Protein AF-K1UBH3-F1 (afdb_monomer_lite)

InterPro domains:
  IPR025988 YWFCY domain [PF14293] (20-164)

Structure (mmCIF, N/CA/C/O backbone):
data_AF-K1UBH3-F1
#
_entry.id   AF-K1UBH3-F1
#
loop_
_atom_site.group_PDB
_atom_site.id
_atom_site.type_symbol
_atom_site.label_atom_id
_atom_site.label_alt_id
_atom_site.label_comp_id
_atom_site.label_asym_id
_atom_site.label_entity_id
_atom_site.label_seq_id
_atom_site.pdbx_PDB_ins_code
_atom_site.Cartn_x
_atom_site.Cartn_y
_atom_site.Cartn_z
_atom_site.occupancy
_atom_site.B_iso_or_equiv
_atom_site.auth_seq_id
_atom_site.auth_comp_id
_atom_site.auth_asym_id
_atom_site.auth_atom_id
_atom_site.pdbx_PDB_model_num
ATOM 1 N N . MET A 1 1 ? -21.291 33.525 39.066 1.00 60.53 1 MET A N 1
ATOM 2 C CA . MET A 1 1 ? -21.068 33.838 37.632 1.00 60.53 1 MET A CA 1
ATOM 3 C C . MET A 1 1 ? -19.587 33.788 37.224 1.00 60.53 1 MET A C 1
ATOM 5 O O . MET A 1 1 ? -19.268 33.075 36.284 1.00 60.53 1 MET A O 1
ATOM 9 N N . ALA A 1 2 ? -18.660 34.432 37.952 1.00 65.12 2 ALA A N 1
ATOM 10 C CA . ALA A 1 2 ? -17.220 34.431 37.623 1.00 65.12 2 ALA A CA 1
ATOM 11 C C . ALA A 1 2 ? -16.523 33.048 37.678 1.00 65.12 2 ALA A C 1
ATOM 13 O O . ALA A 1 2 ? -15.636 32.776 36.874 1.00 65.12 2 ALA A O 1
ATOM 14 N N . SER A 1 3 ? -16.945 32.154 38.583 1.00 62.81 3 SER A N 1
ATOM 15 C CA . SER A 1 3 ? -16.387 30.791 38.679 1.00 62.81 3 SER A CA 1
ATOM 16 C C . SER A 1 3 ? -16.764 29.916 37.470 1.00 62.81 3 SER A C 1
ATOM 18 O O . SER A 1 3 ? -15.925 29.211 36.920 1.00 62.81 3 SER A O 1
ATOM 20 N N . PHE A 1 4 ? -17.995 30.053 36.966 1.00 65.50 4 PHE A N 1
ATOM 21 C CA . PHE A 1 4 ? -18.493 29.313 35.798 1.00 65.50 4 PHE A CA 1
ATOM 22 C C . PHE A 1 4 ? -17.789 29.734 34.496 1.00 65.50 4 PHE A C 1
ATOM 24 O O . PHE A 1 4 ? -17.441 28.899 33.668 1.00 65.50 4 PHE A O 1
ATOM 31 N N . LEU A 1 5 ? -17.495 31.031 34.351 1.00 66.25 5 LEU A N 1
ATOM 32 C CA . LEU A 1 5 ? -16.723 31.560 33.221 1.00 66.25 5 LEU A CA 1
ATOM 33 C C . LEU A 1 5 ? -15.255 31.107 33.244 1.00 66.25 5 LEU A C 1
ATOM 35 O O . LEU A 1 5 ? -14.693 30.856 32.182 1.00 66.25 5 LEU A O 1
ATOM 39 N N . ARG A 1 6 ? -14.642 30.940 34.426 1.00 62.84 6 ARG A N 1
ATOM 40 C CA . ARG A 1 6 ? -13.297 30.347 34.552 1.00 62.84 6 ARG A CA 1
ATOM 41 C C . ARG A 1 6 ? -13.283 28.865 34.181 1.00 62.84 6 ARG A C 1
ATOM 43 O O . ARG A 1 6 ? -12.382 28.446 33.466 1.00 62.84 6 ARG A O 1
ATOM 50 N N . TYR A 1 7 ? -14.292 28.099 34.596 1.00 61.53 7 TYR A N 1
ATOM 51 C CA . TYR A 1 7 ? -14.435 26.699 34.184 1.00 61.53 7 TYR A CA 1
ATOM 52 C C . TYR A 1 7 ? -14.625 26.564 32.669 1.00 61.53 7 TYR A C 1
ATOM 54 O O . TYR A 1 7 ? -13.914 25.788 32.039 1.00 61.53 7 TYR A O 1
ATOM 62 N N . LEU A 1 8 ? -15.497 27.372 32.057 1.00 60.00 8 LEU A N 1
ATOM 63 C CA . LEU A 1 8 ? -15.663 27.401 30.598 1.00 60.00 8 LEU A CA 1
ATOM 64 C C . LEU A 1 8 ? -14.380 27.822 29.866 1.00 60.00 8 LEU A C 1
ATOM 66 O O . LEU A 1 8 ? -14.060 27.255 28.825 1.00 60.00 8 LEU A O 1
ATOM 70 N N . ALA A 1 9 ? -13.617 28.771 30.414 1.00 61.62 9 ALA A N 1
ATOM 71 C CA . ALA A 1 9 ? -12.346 29.211 29.841 1.00 61.62 9 ALA A CA 1
ATOM 72 C C . ALA A 1 9 ? -11.211 28.178 29.965 1.00 61.62 9 ALA A C 1
ATOM 74 O O . ALA A 1 9 ? -10.242 28.293 29.228 1.00 61.62 9 ALA A O 1
ATOM 75 N N . VAL A 1 10 ? -11.324 27.178 30.850 1.00 61.97 10 VAL A N 1
ATOM 76 C CA . VAL A 1 10 ? -10.368 26.057 30.998 1.00 61.97 10 VAL A CA 1
ATOM 77 C C . VAL A 1 10 ? -10.836 24.796 30.248 1.00 61.97 10 VAL A C 1
ATOM 79 O O . VAL A 1 10 ? -10.023 24.070 29.676 1.00 61.97 10 VAL A O 1
ATOM 82 N N . LEU A 1 11 ? -12.149 24.562 30.157 1.00 59.38 11 LEU A N 1
ATOM 83 C CA . LEU A 1 11 ? -12.749 23.474 29.366 1.00 59.38 11 LEU A CA 1
ATOM 84 C C . LEU A 1 11 ? -12.663 23.715 27.849 1.00 59.38 11 LEU A C 1
ATOM 86 O O . LEU A 1 11 ? -12.493 22.783 27.063 1.00 59.38 11 LEU A O 1
ATOM 90 N N . LYS A 1 12 ? -12.753 24.975 27.415 1.00 56.97 12 LYS A N 1
ATOM 91 C CA . LYS A 1 12 ? -12.630 25.348 26.001 1.00 56.97 12 LYS A CA 1
ATOM 92 C C . LYS A 1 12 ? -11.233 25.087 25.400 1.00 56.97 12 LYS A C 1
ATOM 94 O O . LYS A 1 12 ? -11.184 24.529 24.311 1.00 56.97 12 LYS A O 1
ATOM 99 N N . PRO A 1 13 ? -10.102 25.427 26.048 1.00 62.12 13 PRO A N 1
ATOM 100 C CA . PRO A 1 13 ? -8.778 25.127 25.503 1.00 62.12 13 PRO A CA 1
ATOM 101 C C . PRO A 1 13 ? -8.446 23.632 25.535 1.00 62.12 13 PRO A C 1
ATOM 103 O O . PRO A 1 13 ? -7.802 23.152 24.614 1.00 62.12 13 PRO A O 1
ATOM 106 N N . THR A 1 14 ? -8.915 22.879 26.535 1.00 65.06 14 THR A N 1
ATOM 107 C CA . THR A 1 14 ? -8.656 21.428 26.630 1.00 65.06 14 THR A CA 1
ATOM 108 C C . THR A 1 14 ? -9.403 20.630 25.561 1.00 65.06 14 THR A C 1
ATOM 110 O O . THR A 1 14 ? -8.802 19.783 24.908 1.00 65.06 14 THR A O 1
ATOM 113 N N . SER A 1 15 ? -10.677 20.949 25.309 1.00 67.12 15 SER A N 1
ATOM 114 C CA . SER A 1 15 ? -11.437 20.349 24.200 1.00 67.12 15 SER A CA 1
ATOM 115 C C . SER A 1 15 ? -10.866 20.717 22.825 1.00 67.12 15 SER A C 1
ATOM 117 O O . SER A 1 15 ? -10.734 19.845 21.969 1.00 67.12 15 SER A O 1
ATOM 119 N N . MET A 1 16 ? -10.457 21.977 22.627 1.00 73.75 16 MET A N 1
ATOM 120 C CA . MET A 1 16 ? -9.860 22.431 21.366 1.00 73.75 16 MET A CA 1
ATOM 121 C C . MET A 1 16 ? -8.498 21.771 21.100 1.00 73.75 16 MET A C 1
ATOM 123 O O . MET A 1 16 ? -8.243 21.321 19.988 1.00 73.75 16 MET A O 1
ATOM 127 N N . GLN A 1 17 ? -7.658 21.625 22.129 1.00 78.38 17 GLN A N 1
ATOM 128 C CA . GLN A 1 17 ? -6.365 20.950 22.007 1.00 78.38 17 GLN A CA 1
ATOM 129 C C . GLN A 1 17 ? -6.523 19.462 21.675 1.00 78.38 17 GLN A C 1
ATOM 131 O O . GLN A 1 17 ? -5.812 18.936 20.826 1.00 78.38 17 GLN A O 1
ATOM 136 N N . GLN A 1 18 ? -7.519 18.799 22.264 1.00 79.50 18 GLN A N 1
ATOM 137 C CA . GLN A 1 18 ? -7.810 17.397 21.977 1.00 79.50 18 GLN A CA 1
ATOM 138 C C . GLN A 1 18 ? -8.334 17.188 20.543 1.00 79.50 18 GLN A C 1
ATOM 140 O O . GLN A 1 18 ? -7.995 16.193 19.902 1.00 79.50 18 GLN A O 1
ATOM 145 N N . GLU A 1 19 ? -9.130 18.119 20.008 1.00 83.88 19 GLU A N 1
ATOM 146 C CA . GLU A 1 19 ? -9.531 18.102 18.595 1.00 83.88 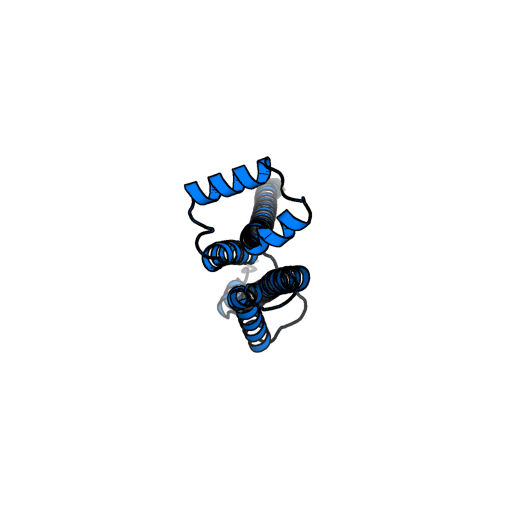19 GLU A CA 1
ATOM 147 C C . GLU A 1 19 ? -8.350 18.339 17.645 1.00 83.88 19 GLU A C 1
ATOM 149 O O . GLU A 1 19 ? -8.238 17.648 16.628 1.00 83.88 19 GLU A O 1
ATOM 154 N N . ASP A 1 20 ? -7.460 19.277 17.970 1.00 85.38 20 ASP A N 1
ATOM 155 C CA . ASP A 1 20 ? -6.272 19.568 17.165 1.00 85.38 20 ASP A CA 1
ATOM 156 C C . ASP A 1 20 ? -5.279 18.395 17.162 1.00 85.38 20 ASP A C 1
ATOM 158 O O . ASP A 1 20 ? -4.775 18.026 16.096 1.00 85.38 20 ASP A O 1
ATOM 162 N N . ASP A 1 21 ? -5.077 17.733 18.304 1.00 87.38 21 ASP A N 1
ATOM 163 C CA . ASP A 1 21 ? -4.253 16.524 18.417 1.00 87.38 21 ASP A CA 1
ATOM 164 C C . ASP A 1 21 ? -4.833 15.363 17.589 1.00 87.38 21 ASP A C 1
ATOM 166 O O . ASP A 1 21 ? -4.102 14.653 16.890 1.00 87.38 21 ASP A O 1
ATOM 170 N N . LEU A 1 22 ? -6.161 15.189 17.591 1.00 85.00 22 LEU A N 1
ATOM 171 C CA . LEU A 1 22 ? -6.837 14.193 16.751 1.00 85.00 22 LEU A CA 1
ATOM 172 C C . LEU A 1 22 ? -6.667 14.500 15.258 1.00 85.00 22 LEU A C 1
ATOM 174 O O . LEU A 1 22 ? -6.370 13.596 14.475 1.00 85.00 22 LEU A O 1
ATOM 178 N N . ARG A 1 23 ? -6.798 15.770 14.858 1.00 85.81 23 ARG A N 1
ATOM 179 C CA . ARG A 1 23 ? -6.563 16.205 13.471 1.00 85.81 23 ARG A CA 1
ATOM 180 C C . ARG A 1 23 ? -5.107 16.007 13.056 1.00 85.81 23 ARG A C 1
ATOM 182 O O . ARG A 1 23 ? -4.842 15.612 11.919 1.00 85.81 23 ARG A O 1
ATOM 189 N N . ALA A 1 24 ? -4.156 16.270 13.950 1.00 88.12 24 ALA A N 1
ATOM 190 C CA . ALA A 1 24 ? -2.741 16.008 13.713 1.00 88.12 24 ALA A CA 1
ATOM 191 C C . ALA A 1 24 ? -2.479 14.507 13.514 1.00 88.12 24 ALA A C 1
ATOM 193 O O . ALA A 1 24 ? -1.812 14.121 12.551 1.00 88.12 24 ALA A O 1
ATOM 194 N N . LEU A 1 25 ? -3.068 13.654 14.356 1.00 87.88 25 LEU A N 1
ATOM 195 C CA . LEU A 1 25 ? -2.960 12.204 14.222 1.00 87.88 25 LEU A CA 1
ATOM 196 C C . LEU A 1 25 ? -3.551 11.706 12.895 1.00 87.88 25 LEU A C 1
ATOM 198 O O . LEU A 1 25 ? -2.911 10.916 12.202 1.00 87.88 25 LEU A O 1
ATOM 202 N N . GLU A 1 26 ? -4.728 12.195 12.495 1.00 88.38 26 GLU A N 1
ATOM 203 C CA . GLU A 1 26 ? -5.351 11.841 11.211 1.00 88.38 26 GLU A CA 1
ATOM 204 C C . GLU A 1 26 ? -4.439 12.160 10.018 1.00 88.38 26 GLU A C 1
ATOM 206 O O . GLU A 1 26 ? -4.302 11.335 9.109 1.00 88.38 26 GLU A O 1
ATOM 211 N N . LYS A 1 27 ? -3.743 13.304 10.041 1.00 88.62 27 LYS A N 1
ATOM 212 C CA . LYS A 1 27 ? -2.764 13.669 9.003 1.00 88.62 27 LYS A CA 1
ATOM 213 C C . LYS A 1 27 ? -1.578 12.706 8.961 1.00 88.62 27 LYS A C 1
ATOM 215 O O . LYS A 1 27 ? -1.190 12.269 7.879 1.00 88.62 27 LYS A O 1
ATOM 220 N N . ILE A 1 28 ? -1.023 12.338 10.117 1.00 90.75 28 ILE A N 1
ATOM 221 C CA . ILE A 1 28 ? 0.103 11.389 10.207 1.00 90.75 28 ILE A CA 1
ATOM 222 C C . ILE A 1 28 ? -0.300 10.021 9.644 1.00 90.75 28 ILE A C 1
ATOM 224 O O . ILE A 1 28 ? 0.455 9.384 8.911 1.00 90.75 28 ILE A O 1
ATOM 228 N N . VAL A 1 29 ? -1.519 9.581 9.938 1.00 89.88 29 VAL A N 1
ATOM 229 C CA . VAL A 1 29 ? -2.069 8.303 9.474 1.00 89.88 29 VAL A CA 1
ATOM 230 C C . VAL A 1 29 ? -2.266 8.295 7.959 1.00 89.88 29 VAL A C 1
ATOM 232 O O . VAL A 1 29 ? -1.928 7.313 7.293 1.00 89.88 29 VAL A O 1
ATOM 235 N N . GLN A 1 30 ? -2.779 9.391 7.394 1.00 90.44 30 GLN A N 1
ATOM 236 C CA . GLN A 1 30 ? -2.884 9.563 5.943 1.00 90.44 30 GLN A CA 1
ATOM 237 C C . GLN A 1 30 ? -1.505 9.569 5.278 1.00 90.44 30 GLN A C 1
ATOM 239 O O . GLN A 1 30 ? -1.312 8.900 4.262 1.00 90.44 30 GLN A O 1
ATOM 244 N N . PHE A 1 31 ? -0.533 10.251 5.883 1.00 92.25 31 PHE A N 1
ATOM 245 C CA . PHE A 1 31 ? 0.844 10.267 5.405 1.00 92.25 31 PHE A CA 1
ATOM 246 C C . PHE A 1 31 ? 1.474 8.867 5.412 1.00 92.25 31 PHE A C 1
ATOM 248 O O . PHE A 1 31 ? 2.073 8.465 4.418 1.00 92.25 31 PHE A O 1
ATOM 255 N N . ALA A 1 32 ? 1.265 8.075 6.469 1.00 91.81 32 ALA A N 1
ATOM 256 C CA . ALA A 1 32 ? 1.734 6.690 6.524 1.00 91.81 32 ALA A CA 1
ATOM 257 C C . ALA A 1 32 ? 1.147 5.837 5.382 1.00 91.81 32 ALA A C 1
ATOM 259 O O . ALA A 1 32 ? 1.880 5.113 4.712 1.00 91.81 32 ALA A O 1
ATOM 260 N N . ARG A 1 33 ? -0.152 5.969 5.075 1.00 91.50 33 ARG A N 1
ATOM 261 C CA . ARG A 1 33 ? -0.768 5.267 3.928 1.00 91.50 33 ARG A CA 1
ATOM 262 C C . ARG A 1 33 ? -0.184 5.702 2.589 1.00 91.50 33 ARG A C 1
ATOM 264 O O . ARG A 1 33 ? 0.030 4.852 1.726 1.00 91.50 33 ARG A O 1
ATOM 271 N N . ALA A 1 34 ? 0.050 7.001 2.411 1.00 92.56 34 ALA A N 1
ATOM 272 C CA . ALA A 1 34 ? 0.677 7.531 1.205 1.00 92.56 34 ALA A CA 1
ATOM 273 C C . ALA A 1 34 ? 2.093 6.966 1.042 1.00 92.56 34 ALA A C 1
ATOM 275 O O . ALA A 1 34 ? 2.456 6.519 -0.042 1.00 92.56 34 ALA A O 1
ATOM 276 N N . LEU A 1 35 ? 2.850 6.885 2.136 1.00 92.12 35 LEU A N 1
ATOM 277 C CA . LEU A 1 35 ? 4.180 6.294 2.140 1.00 92.12 35 LEU A CA 1
ATOM 278 C C . LEU A 1 35 ? 4.143 4.805 1.761 1.00 92.12 35 LEU A C 1
ATOM 280 O O . LEU A 1 35 ? 4.955 4.363 0.952 1.00 92.12 35 LEU A O 1
ATOM 284 N N . GLY A 1 36 ? 3.150 4.047 2.239 1.00 91.69 36 GLY A N 1
ATOM 285 C CA . GLY A 1 36 ? 2.917 2.666 1.799 1.00 91.69 36 GLY A CA 1
ATOM 286 C C . GLY A 1 36 ? 2.697 2.538 0.283 1.00 91.69 36 GLY A C 1
ATOM 287 O O . GLY A 1 36 ? 3.299 1.674 -0.354 1.00 91.69 36 GLY A O 1
ATOM 288 N N . ILE A 1 37 ? 1.908 3.438 -0.316 1.00 91.44 37 ILE A N 1
ATOM 289 C CA . ILE A 1 37 ? 1.685 3.484 -1.775 1.00 91.44 37 ILE A CA 1
ATOM 290 C C . ILE A 1 37 ? 2.977 3.840 -2.520 1.00 91.44 37 ILE A C 1
ATOM 292 O O . ILE A 1 37 ? 3.265 3.246 -3.558 1.00 91.44 37 ILE A O 1
ATOM 296 N N . VAL A 1 38 ? 3.785 4.759 -1.982 1.00 90.75 38 VAL A N 1
ATOM 297 C CA . VAL A 1 38 ? 5.103 5.082 -2.548 1.00 90.75 38 VAL A CA 1
ATOM 298 C C . VAL A 1 38 ? 5.977 3.831 -2.589 1.00 90.75 38 VAL A C 1
ATOM 300 O O . VAL A 1 38 ? 6.511 3.522 -3.647 1.00 90.75 38 VAL A O 1
ATOM 303 N N . PHE A 1 39 ? 6.057 3.048 -1.508 1.00 89.75 39 PHE A N 1
ATOM 304 C CA . PHE A 1 39 ? 6.809 1.785 -1.513 1.00 89.75 39 PHE A CA 1
ATOM 305 C C . PHE A 1 39 ? 6.294 0.775 -2.551 1.00 89.75 39 PHE A C 1
ATOM 307 O O . PHE A 1 39 ? 7.108 0.092 -3.174 1.00 89.75 39 PHE A O 1
ATOM 314 N N . LEU A 1 40 ? 4.979 0.705 -2.797 1.00 90.69 40 LEU A N 1
ATOM 315 C CA . 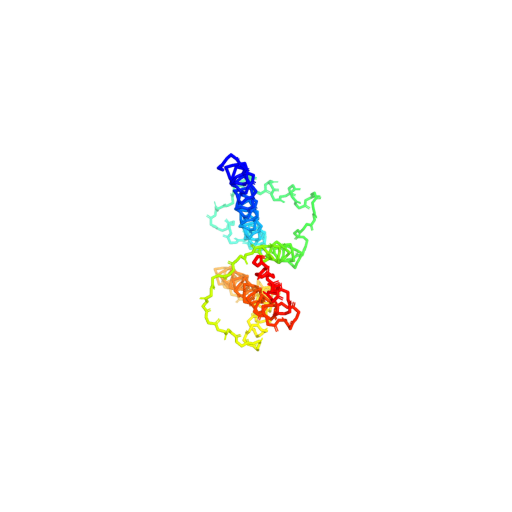LEU A 1 40 ? 4.420 -0.097 -3.896 1.00 90.69 40 LEU A CA 1
ATOM 316 C C . LEU A 1 40 ? 4.877 0.406 -5.270 1.00 90.69 40 LEU A C 1
ATOM 318 O O . LEU A 1 40 ? 5.224 -0.401 -6.133 1.00 90.69 40 LEU A O 1
ATOM 322 N N . GLY A 1 41 ? 4.888 1.724 -5.473 1.00 88.56 41 GLY A N 1
ATOM 323 C CA . GLY A 1 41 ? 5.382 2.351 -6.698 1.00 88.56 41 GLY A CA 1
ATOM 324 C C . GLY A 1 41 ? 6.867 2.078 -6.921 1.00 88.56 41 GLY A C 1
ATOM 325 O O . GLY A 1 41 ? 7.255 1.665 -8.010 1.00 88.56 41 GLY A O 1
ATOM 326 N N . LEU A 1 42 ? 7.683 2.211 -5.871 1.00 87.75 42 LEU A N 1
ATOM 327 C CA . LEU A 1 42 ? 9.112 1.894 -5.905 1.00 87.75 42 LEU A CA 1
ATOM 328 C C . LEU A 1 42 ? 9.345 0.415 -6.247 1.00 87.75 42 LEU A C 1
ATOM 330 O O . LEU A 1 42 ? 10.180 0.102 -7.093 1.00 87.75 42 LEU A O 1
ATOM 334 N N . ASN A 1 43 ? 8.585 -0.496 -5.630 1.00 89.94 43 ASN A N 1
ATOM 335 C CA . ASN A 1 43 ? 8.638 -1.922 -5.945 1.00 89.94 43 ASN A CA 1
ATOM 336 C C . ASN A 1 43 ? 8.243 -2.188 -7.411 1.00 89.94 43 ASN A C 1
ATOM 338 O O . ASN A 1 43 ? 8.947 -2.907 -8.115 1.00 89.94 43 ASN A O 1
ATOM 342 N N . SER A 1 44 ? 7.167 -1.566 -7.895 1.00 87.62 44 SER A N 1
ATOM 343 C CA . SER A 1 44 ? 6.702 -1.731 -9.278 1.00 87.62 44 SER A CA 1
ATOM 344 C C . SER A 1 44 ? 7.721 -1.205 -10.292 1.00 87.62 44 SER A C 1
ATOM 346 O O . SER A 1 44 ? 7.986 -1.876 -11.284 1.00 87.62 44 SER A O 1
ATOM 348 N N . TYR A 1 45 ? 8.330 -0.046 -10.022 1.00 86.31 45 TYR A N 1
ATOM 349 C CA . TYR A 1 45 ? 9.356 0.551 -10.878 1.00 86.31 45 TYR A CA 1
ATOM 350 C C . TYR A 1 45 ? 10.605 -0.326 -10.967 1.00 86.31 45 TYR A C 1
ATOM 352 O O . TYR A 1 45 ? 11.069 -0.634 -12.059 1.00 86.31 45 TYR A O 1
ATOM 360 N N . TRP A 1 46 ? 11.120 -0.776 -9.819 1.00 86.31 46 TRP A N 1
ATOM 361 C CA . TRP A 1 46 ? 12.347 -1.569 -9.771 1.00 86.31 46 TRP A CA 1
ATOM 362 C C . TRP A 1 46 ? 12.168 -2.964 -10.382 1.00 86.31 46 TRP A C 1
ATOM 364 O O . TRP A 1 46 ? 12.963 -3.389 -11.215 1.00 86.31 46 TRP A O 1
ATOM 374 N N . PHE A 1 47 ? 11.114 -3.693 -9.995 1.00 84.19 47 PHE A N 1
ATOM 375 C CA . PHE A 1 47 ? 10.926 -5.084 -10.426 1.00 84.19 47 PHE A CA 1
ATOM 376 C C . PHE A 1 47 ? 10.295 -5.234 -11.815 1.00 84.19 47 PHE A C 1
ATOM 378 O O . PHE A 1 47 ? 10.355 -6.332 -12.368 1.00 84.19 47 PHE A O 1
ATOM 385 N N . CYS A 1 48 ? 9.714 -4.168 -12.377 1.00 84.69 48 CYS A N 1
ATOM 386 C CA . CYS A 1 48 ? 9.207 -4.131 -13.753 1.00 84.69 48 CYS A CA 1
ATOM 387 C C . CYS A 1 48 ? 9.928 -3.081 -14.617 1.00 84.69 48 CYS A C 1
ATOM 389 O O . CYS A 1 48 ? 9.319 -2.507 -15.522 1.00 84.69 48 CYS A O 1
ATOM 391 N N . TYR A 1 49 ? 11.215 -2.835 -14.348 1.00 84.75 49 TYR A N 1
ATOM 392 C CA . TYR A 1 49 ? 12.016 -1.826 -15.049 1.00 84.75 49 TYR A CA 1
ATOM 393 C C . TYR A 1 49 ? 11.977 -1.982 -16.577 1.00 84.75 49 TYR A C 1
ATOM 395 O O . TYR A 1 49 ? 11.866 -0.987 -17.289 1.00 84.75 49 TYR A O 1
ATOM 403 N N . ASP A 1 50 ? 11.957 -3.221 -17.080 1.00 83.06 50 ASP A N 1
ATOM 404 C CA . ASP A 1 50 ? 11.895 -3.526 -18.516 1.00 83.06 50 ASP A CA 1
ATOM 405 C C . ASP A 1 50 ? 10.718 -2.835 -19.229 1.00 83.06 50 ASP A C 1
ATOM 407 O O . ASP A 1 50 ? 10.865 -2.351 -20.351 1.00 83.06 50 ASP A O 1
ATOM 411 N N . TRP A 1 51 ? 9.553 -2.739 -18.575 1.00 86.56 51 TRP A N 1
ATOM 412 C CA . TRP A 1 51 ? 8.376 -2.069 -19.138 1.00 86.56 51 TRP A CA 1
ATOM 413 C C . TRP A 1 51 ? 8.563 -0.550 -19.219 1.00 86.56 51 TRP A C 1
ATOM 415 O O . TRP A 1 51 ? 8.228 0.063 -20.235 1.00 86.56 51 TRP A O 1
ATOM 425 N N . PHE A 1 52 ? 9.152 0.056 -18.183 1.00 84.56 52 PHE A N 1
ATOM 426 C CA . PHE A 1 52 ? 9.448 1.491 -18.159 1.00 84.56 52 PHE A CA 1
ATOM 427 C C . PHE A 1 52 ? 10.528 1.866 -19.175 1.00 84.56 52 PHE A C 1
ATOM 429 O O . PHE A 1 52 ? 10.400 2.889 -19.852 1.00 84.56 52 PHE A O 1
ATOM 436 N N . ALA A 1 53 ? 11.554 1.022 -19.313 1.00 84.06 53 ALA A N 1
ATOM 437 C CA . ALA A 1 53 ? 12.617 1.189 -20.295 1.00 84.06 53 ALA A CA 1
ATOM 438 C C . ALA A 1 53 ? 12.067 1.108 -21.727 1.00 84.06 53 ALA A C 1
ATOM 440 O O . ALA A 1 53 ? 12.392 1.953 -22.559 1.00 84.06 53 ALA A O 1
ATOM 441 N N . HIS A 1 54 ? 11.165 0.157 -21.999 1.00 85.19 54 HIS A N 1
ATOM 442 C CA . HIS A 1 54 ? 10.517 0.019 -23.306 1.00 85.19 54 HIS A CA 1
ATOM 443 C C . HIS A 1 54 ? 9.684 1.253 -23.701 1.00 85.19 54 HIS A C 1
ATOM 445 O O . HIS A 1 54 ? 9.629 1.611 -24.874 1.00 85.19 54 HIS A O 1
ATOM 451 N N . HIS A 1 55 ? 9.068 1.937 -22.733 1.00 83.44 55 HIS A N 1
ATOM 452 C CA . HIS A 1 55 ? 8.258 3.139 -22.976 1.00 83.44 55 HIS A CA 1
ATOM 453 C C . HIS A 1 55 ? 9.047 4.453 -22.907 1.00 83.44 55 HIS A C 1
ATOM 455 O O . HIS A 1 55 ? 8.441 5.522 -22.967 1.00 83.44 55 HIS A O 1
ATOM 461 N N . ALA A 1 56 ? 10.377 4.398 -22.759 1.00 79.94 56 ALA A N 1
ATOM 462 C CA . ALA A 1 56 ? 11.236 5.569 -22.559 1.00 79.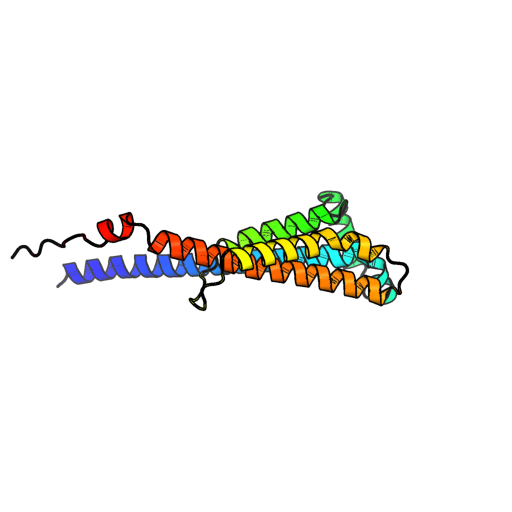94 56 ALA A CA 1
ATOM 463 C C . ALA A 1 56 ? 10.783 6.484 -21.397 1.00 79.94 56 ALA A C 1
ATOM 465 O O . ALA A 1 56 ? 11.066 7.682 -21.380 1.00 79.94 56 ALA A O 1
ATOM 466 N N . LEU A 1 57 ? 10.092 5.916 -20.400 1.00 73.88 57 LEU A N 1
ATOM 467 C CA . LEU A 1 57 ? 9.662 6.616 -19.183 1.00 73.88 57 LEU A CA 1
ATOM 468 C C . LEU A 1 57 ? 10.776 6.667 -18.122 1.00 73.88 57 LEU A C 1
ATOM 470 O O . LEU A 1 57 ? 10.607 7.269 -17.061 1.00 73.88 57 LEU A O 1
ATOM 474 N N . THR A 1 58 ? 11.921 6.045 -18.402 1.00 76.06 58 THR A N 1
ATOM 475 C CA . THR A 1 58 ? 13.116 6.056 -17.556 1.00 76.06 58 THR A CA 1
ATOM 476 C C . THR A 1 58 ? 13.848 7.384 -17.707 1.00 76.06 58 THR A C 1
ATOM 478 O O . THR A 1 58 ? 14.418 7.685 -18.757 1.00 76.06 58 THR A O 1
ATOM 481 N N . THR A 1 59 ? 13.860 8.191 -16.647 1.00 76.31 59 THR A N 1
ATOM 482 C CA . THR A 1 59 ? 14.716 9.382 -16.582 1.00 76.31 59 THR A CA 1
ATOM 483 C C . THR A 1 59 ? 15.973 9.059 -15.784 1.00 76.31 59 THR A C 1
ATOM 485 O O . THR A 1 59 ? 15.909 8.466 -14.708 1.00 76.31 59 THR A O 1
ATOM 488 N N . LEU A 1 60 ? 17.131 9.510 -16.274 1.00 76.75 60 LEU A N 1
ATOM 489 C CA . LEU A 1 60 ? 18.433 9.282 -15.627 1.00 76.75 60 LEU A CA 1
ATOM 490 C C . LEU A 1 60 ? 18.478 9.758 -14.164 1.00 76.75 60 LEU A C 1
ATOM 492 O O . LEU A 1 60 ? 19.224 9.214 -13.350 1.00 76.75 60 LEU A O 1
ATOM 496 N N . VAL A 1 61 ? 17.687 10.781 -13.825 1.00 79.81 61 VAL A N 1
ATOM 497 C CA . VAL A 1 61 ? 17.568 11.303 -12.457 1.00 79.81 61 VAL A CA 1
ATOM 498 C C . VAL A 1 61 ? 16.908 10.276 -11.543 1.00 79.81 61 VAL A C 1
ATOM 500 O O . VAL A 1 61 ? 17.420 10.006 -10.458 1.00 79.81 61 VAL A O 1
ATOM 503 N N . VAL A 1 62 ? 15.798 9.687 -11.988 1.00 78.25 62 VAL A N 1
ATOM 504 C CA . VAL A 1 62 ? 15.051 8.690 -11.220 1.00 78.25 62 VAL A CA 1
ATOM 505 C C . VAL A 1 62 ? 15.910 7.444 -11.023 1.00 78.25 62 VAL A C 1
ATOM 507 O O . VAL A 1 62 ? 16.101 7.019 -9.885 1.00 78.25 62 VAL A O 1
ATOM 510 N N . ASP A 1 63 ? 16.544 6.944 -12.082 1.00 80.06 63 ASP A N 1
ATOM 511 C CA . ASP A 1 63 ? 17.417 5.765 -12.009 1.00 80.06 63 ASP A CA 1
ATOM 512 C C . ASP A 1 63 ? 18.587 5.965 -11.036 1.00 80.06 63 ASP A C 1
ATOM 514 O O . ASP A 1 63 ? 18.913 5.073 -10.251 1.00 80.06 63 ASP A O 1
ATOM 518 N N . ARG A 1 64 ? 19.174 7.168 -11.000 1.00 80.81 64 ARG A N 1
ATOM 519 C CA . ARG A 1 64 ? 20.237 7.507 -10.042 1.00 80.81 64 ARG A CA 1
ATOM 520 C C . ARG A 1 64 ? 19.737 7.540 -8.597 1.00 80.81 64 ARG A C 1
ATOM 522 O O . ARG A 1 64 ? 20.450 7.087 -7.703 1.00 80.81 64 ARG A O 1
ATOM 529 N N . ILE A 1 65 ? 18.533 8.061 -8.354 1.00 81.69 65 ILE A N 1
ATOM 530 C CA . ILE A 1 65 ? 17.916 8.047 -7.019 1.00 81.69 65 ILE A CA 1
ATOM 531 C C . ILE A 1 65 ? 17.704 6.603 -6.563 1.00 81.69 65 ILE A C 1
ATOM 533 O O . ILE A 1 65 ? 18.105 6.257 -5.455 1.00 81.69 65 ILE A O 1
ATOM 537 N N . PHE A 1 66 ? 17.135 5.755 -7.422 1.00 78.81 66 PHE A N 1
ATOM 538 C CA . PHE A 1 66 ? 16.903 4.345 -7.113 1.00 78.81 66 PHE A CA 1
ATOM 539 C C . PHE A 1 66 ? 18.200 3.587 -6.840 1.00 78.81 66 PHE A C 1
ATOM 541 O O . PHE A 1 66 ? 18.275 2.844 -5.862 1.00 78.81 66 PHE A O 1
ATOM 548 N N . TRP A 1 67 ? 19.232 3.814 -7.654 1.00 78.44 67 TRP A N 1
ATOM 549 C CA . TRP A 1 67 ? 20.540 3.199 -7.452 1.00 78.44 67 TRP A CA 1
ATOM 550 C C . TRP A 1 67 ? 21.152 3.581 -6.098 1.00 78.44 67 TRP A C 1
ATOM 552 O O . TRP A 1 67 ? 21.578 2.711 -5.339 1.00 78.44 67 TRP A O 1
ATOM 562 N N . ASN A 1 68 ? 21.115 4.868 -5.741 1.00 81.00 68 ASN A N 1
ATOM 563 C CA . ASN A 1 68 ? 21.606 5.346 -4.446 1.00 81.00 68 ASN A CA 1
ATOM 564 C C . ASN A 1 68 ? 20.794 4.781 -3.272 1.00 81.00 68 ASN A C 1
ATOM 566 O O . ASN A 1 68 ? 21.365 4.407 -2.246 1.00 81.00 68 ASN A O 1
ATOM 570 N N . LEU A 1 69 ? 19.471 4.686 -3.423 1.00 77.62 69 LEU A N 1
ATOM 571 C CA . LEU A 1 69 ? 18.585 4.125 -2.405 1.00 77.62 69 LEU A CA 1
ATOM 572 C C . LEU A 1 69 ? 18.865 2.628 -2.201 1.00 77.62 69 LEU A C 1
ATOM 574 O O . LEU A 1 69 ? 18.961 2.161 -1.069 1.00 77.62 69 LEU A O 1
ATOM 578 N N . GLN A 1 70 ? 19.089 1.879 -3.282 1.00 80.00 70 GLN A N 1
ATOM 579 C CA . GLN A 1 70 ? 19.474 0.473 -3.193 1.00 80.00 70 GLN A CA 1
ATOM 580 C C . GLN A 1 70 ? 20.840 0.299 -2.526 1.00 80.00 70 GLN A C 1
ATOM 582 O O . GLN A 1 70 ? 20.982 -0.543 -1.641 1.00 80.00 70 GLN A O 1
ATOM 587 N N . GLN A 1 71 ? 21.833 1.102 -2.909 1.00 75.25 71 GLN A N 1
ATOM 588 C CA . GLN A 1 71 ? 23.186 0.998 -2.364 1.00 75.25 71 GLN A CA 1
ATOM 589 C C . GLN A 1 71 ? 23.256 1.391 -0.881 1.00 75.25 71 GLN A C 1
ATOM 591 O O . GLN A 1 71 ? 24.070 0.846 -0.140 1.00 75.25 71 GLN A O 1
ATOM 596 N N . SER A 1 72 ? 22.384 2.298 -0.434 1.00 69.56 72 SER A N 1
ATOM 597 C CA . SER A 1 72 ? 22.330 2.743 0.959 1.00 69.56 72 SER A CA 1
ATOM 598 C C . SER A 1 72 ? 21.459 1.858 1.856 1.00 69.56 72 SER A C 1
ATOM 600 O O . SER A 1 72 ? 21.789 1.699 3.028 1.00 69.56 72 SER A O 1
ATOM 602 N N . THR A 1 73 ? 20.345 1.314 1.354 1.00 70.50 73 THR A N 1
ATOM 603 C CA . THR A 1 73 ? 19.327 0.657 2.198 1.00 70.50 73 THR A CA 1
ATOM 604 C C . THR A 1 73 ? 19.154 -0.838 1.911 1.00 70.50 73 THR A C 1
ATOM 606 O O . THR A 1 73 ? 18.593 -1.550 2.739 1.00 70.50 73 THR A O 1
ATOM 609 N N . GLY A 1 74 ? 19.594 -1.341 0.751 1.00 76.19 74 GLY A N 1
ATOM 610 C CA . GLY A 1 74 ? 19.479 -2.758 0.366 1.00 76.19 74 GLY A CA 1
ATOM 611 C C . GLY A 1 74 ? 18.042 -3.283 0.226 1.00 76.19 74 GLY A C 1
ATOM 612 O O . GLY A 1 74 ? 17.830 -4.491 0.087 1.00 76.19 74 GLY A O 1
ATOM 613 N N . ILE A 1 75 ? 17.043 -2.398 0.261 1.00 77.00 75 ILE A N 1
ATOM 614 C CA . ILE A 1 75 ? 15.619 -2.749 0.338 1.00 77.00 75 ILE A CA 1
ATOM 615 C C . ILE A 1 75 ? 15.091 -3.430 -0.928 1.00 77.00 75 ILE A C 1
ATOM 617 O O . ILE A 1 75 ? 14.152 -4.215 -0.835 1.00 77.00 75 ILE A O 1
ATOM 621 N N . PHE A 1 76 ? 15.702 -3.192 -2.091 1.00 76.81 76 PHE A N 1
ATOM 622 C CA . PHE A 1 76 ? 15.284 -3.769 -3.373 1.00 76.81 76 PHE A CA 1
ATOM 623 C C . PHE A 1 76 ? 15.951 -5.110 -3.690 1.00 76.81 76 PHE A C 1
ATOM 625 O O . PHE A 1 76 ? 15.753 -5.653 -4.774 1.00 76.81 76 PHE A O 1
ATOM 632 N N . THR A 1 77 ? 16.713 -5.679 -2.751 1.00 75.38 77 THR A N 1
ATOM 633 C CA . THR A 1 77 ? 17.334 -7.002 -2.936 1.00 75.38 77 THR A CA 1
ATOM 634 C C . THR A 1 77 ? 16.279 -8.094 -3.126 1.00 75.38 77 THR A C 1
ATOM 636 O O . THR A 1 77 ? 16.441 -8.982 -3.957 1.00 75.38 77 THR A O 1
ATOM 639 N N . TRP A 1 78 ? 15.162 -7.997 -2.398 1.00 80.81 78 TRP A N 1
ATOM 640 C CA . TRP A 1 78 ? 14.032 -8.915 -2.513 1.00 80.81 78 TRP A CA 1
ATOM 641 C C . TRP A 1 78 ? 12.725 -8.137 -2.599 1.00 80.81 78 TRP A C 1
ATOM 643 O O . TRP A 1 78 ? 12.481 -7.238 -1.793 1.00 80.81 78 TRP A O 1
ATOM 653 N N . SER A 1 79 ? 11.841 -8.536 -3.519 1.00 85.31 79 SER A N 1
ATOM 654 C CA . SER A 1 79 ? 10.521 -7.905 -3.674 1.00 85.31 79 SER A CA 1
ATOM 655 C C . SER A 1 79 ? 9.732 -7.921 -2.362 1.00 85.31 79 SER A C 1
ATOM 657 O O . SER A 1 79 ? 9.159 -6.909 -1.954 1.00 85.31 79 SER A O 1
ATOM 659 N N . SER A 1 80 ? 9.823 -9.026 -1.620 1.00 86.00 80 SER A N 1
ATOM 660 C CA . SER A 1 80 ? 9.209 -9.195 -0.302 1.00 86.00 80 SER A CA 1
ATOM 661 C C . SER A 1 80 ? 9.605 -8.117 0.709 1.00 86.00 80 SER A C 1
ATOM 663 O O . SER A 1 80 ? 8.743 -7.684 1.464 1.00 86.00 80 SER A O 1
ATOM 665 N N . ILE A 1 81 ? 10.856 -7.635 0.719 1.00 86.44 81 ILE A N 1
ATOM 666 C CA . ILE A 1 81 ? 11.318 -6.635 1.702 1.00 86.44 81 ILE A CA 1
ATOM 667 C C . ILE A 1 81 ? 10.555 -5.322 1.517 1.00 86.44 81 ILE A C 1
ATOM 669 O O . ILE A 1 81 ? 9.918 -4.835 2.448 1.00 86.44 81 ILE A O 1
ATOM 673 N N . THR A 1 82 ? 10.533 -4.786 0.296 1.00 87.56 82 THR A N 1
ATOM 674 C CA . THR A 1 82 ? 9.763 -3.564 -0.003 1.00 87.56 82 THR A CA 1
ATOM 675 C C . THR A 1 82 ? 8.257 -3.728 0.238 1.00 87.56 82 THR A C 1
ATOM 677 O O . THR A 1 82 ? 7.612 -2.795 0.718 1.00 87.56 82 THR A O 1
ATOM 680 N N . LYS A 1 83 ? 7.695 -4.921 -0.010 1.00 90.38 83 LYS A N 1
ATOM 681 C CA . LYS A 1 83 ? 6.293 -5.242 0.308 1.00 90.38 83 LYS A CA 1
ATOM 682 C C . LYS A 1 83 ? 6.036 -5.244 1.816 1.00 90.38 83 LYS A C 1
ATOM 684 O O . LYS A 1 83 ? 5.013 -4.722 2.251 1.00 90.38 83 LYS A O 1
ATOM 689 N N . PHE A 1 84 ? 6.966 -5.760 2.623 1.00 90.44 84 PHE A N 1
ATOM 690 C CA . PHE A 1 84 ? 6.891 -5.671 4.083 1.00 90.44 84 PHE A CA 1
ATOM 691 C C . PHE A 1 84 ? 6.984 -4.225 4.576 1.00 90.44 84 PHE A C 1
ATOM 693 O O . PHE A 1 84 ? 6.225 -3.857 5.469 1.00 90.44 84 PHE A O 1
ATOM 700 N N . CYS A 1 85 ? 7.833 -3.381 3.979 1.00 89.31 85 CYS A N 1
ATOM 701 C CA . CYS A 1 85 ? 7.871 -1.949 4.298 1.00 89.31 85 CYS A CA 1
ATOM 702 C C . CYS A 1 85 ? 6.522 -1.276 4.009 1.00 89.31 85 CYS A C 1
ATOM 704 O O . CYS A 1 85 ? 5.989 -0.562 4.857 1.00 89.31 85 CYS A O 1
ATOM 706 N N . ALA A 1 86 ? 5.927 -1.551 2.846 1.00 91.62 86 ALA A N 1
ATOM 707 C CA . ALA A 1 86 ? 4.602 -1.038 2.517 1.00 91.62 86 ALA A CA 1
ATOM 708 C C . ALA A 1 86 ? 3.523 -1.533 3.491 1.00 91.62 86 ALA A C 1
ATOM 710 O O . ALA A 1 86 ? 2.683 -0.750 3.933 1.00 91.62 86 ALA A O 1
ATOM 711 N N . LEU A 1 87 ? 3.567 -2.817 3.862 1.00 92.00 87 LEU A N 1
ATOM 712 C CA . LEU A 1 87 ? 2.652 -3.410 4.836 1.00 92.00 87 LEU A CA 1
ATOM 713 C C . LEU A 1 87 ? 2.810 -2.774 6.222 1.00 92.00 87 LEU A C 1
ATOM 715 O O . LEU A 1 87 ? 1.817 -2.496 6.887 1.00 92.00 87 LEU A O 1
ATOM 719 N N . PHE A 1 88 ? 4.042 -2.503 6.648 1.00 91.81 88 PHE A N 1
ATOM 720 C CA . PHE A 1 88 ? 4.332 -1.833 7.911 1.00 91.81 88 PHE A CA 1
ATOM 721 C C . PHE A 1 88 ? 3.689 -0.441 7.963 1.00 91.81 88 PHE A C 1
ATOM 723 O O . PHE A 1 88 ? 2.936 -0.136 8.889 1.00 91.81 88 PHE A O 1
ATOM 730 N N . PHE A 1 89 ? 3.894 0.373 6.924 1.00 91.62 89 PHE A N 1
ATOM 731 C CA . PHE A 1 89 ? 3.260 1.688 6.823 1.00 91.62 89 PHE A CA 1
ATOM 732 C C . PHE A 1 89 ? 1.737 1.612 6.693 1.00 91.62 89 PHE A C 1
ATOM 734 O O . PHE A 1 89 ? 1.035 2.470 7.227 1.00 91.62 89 PHE A O 1
ATOM 741 N N . LEU A 1 90 ? 1.209 0.563 6.061 1.00 91.62 90 LEU A N 1
ATOM 742 C CA . LEU A 1 90 ? -0.226 0.312 6.007 1.00 91.62 90 LEU A CA 1
ATOM 743 C C . LEU A 1 90 ? -0.809 0.012 7.392 1.00 91.62 90 LEU A C 1
ATOM 745 O O . LEU A 1 90 ? -1.855 0.561 7.738 1.00 91.62 90 LEU A O 1
ATOM 749 N N . VAL A 1 91 ? -0.143 -0.822 8.196 1.00 89.56 91 VAL A N 1
ATOM 750 C CA . VAL A 1 91 ? -0.570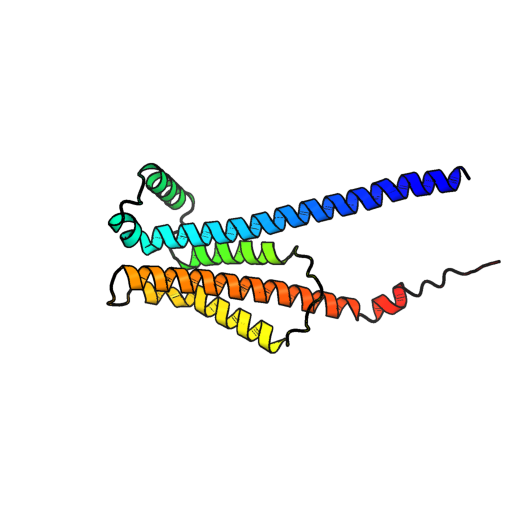 -1.146 9.567 1.00 89.56 91 VAL A CA 1
ATOM 751 C C . VAL A 1 91 ? -0.579 0.114 10.432 1.00 89.56 91 VAL A C 1
ATOM 753 O O . VAL A 1 91 ? -1.591 0.398 11.080 1.00 89.56 91 VAL A O 1
ATOM 756 N N . LEU A 1 92 ? 0.481 0.928 10.369 1.00 89.69 92 LEU A N 1
ATOM 757 C CA . LEU A 1 92 ? 0.522 2.241 11.027 1.00 89.69 92 LEU A CA 1
ATOM 758 C C . LEU A 1 92 ? -0.604 3.159 10.526 1.00 89.69 92 LEU A C 1
ATOM 760 O O . LEU A 1 92 ? -1.322 3.774 11.315 1.00 89.69 92 LEU A O 1
ATOM 764 N N . GLY A 1 93 ? -0.828 3.172 9.212 1.00 86.44 93 GLY A N 1
ATOM 765 C CA . GLY A 1 93 ? -1.911 3.890 8.551 1.00 86.44 93 GLY A CA 1
ATOM 766 C C . GLY A 1 93 ? -3.316 3.372 8.888 1.00 86.44 93 GLY A C 1
ATOM 767 O O . GLY A 1 93 ? -4.304 4.056 8.635 1.00 86.44 93 GLY A O 1
ATOM 768 N N . CYS A 1 94 ? -3.470 2.178 9.453 1.00 85.12 94 CYS A N 1
ATOM 769 C CA . CYS A 1 94 ? -4.761 1.674 9.934 1.00 85.12 94 CYS A CA 1
ATOM 770 C C . CYS A 1 94 ? -4.972 1.974 11.422 1.00 85.12 94 CYS A C 1
ATOM 772 O O . CYS A 1 94 ? -6.111 2.157 11.858 1.00 85.12 94 CYS A O 1
ATOM 774 N N . TYR A 1 95 ? -3.887 2.075 12.195 1.00 80.31 95 TYR A N 1
ATOM 775 C CA . TYR A 1 95 ? -3.944 2.244 13.644 1.00 80.31 95 TYR A CA 1
ATOM 776 C C . TYR A 1 95 ? -4.585 3.564 14.096 1.00 80.31 95 TYR A C 1
ATOM 778 O O . TYR A 1 95 ? -5.192 3.607 15.161 1.00 80.31 95 TYR A O 1
ATOM 786 N N . GLY A 1 96 ? -4.512 4.640 13.313 1.00 70.12 96 GLY A N 1
ATOM 787 C CA . GLY A 1 96 ? -5.091 5.928 13.720 1.00 70.12 96 GLY A CA 1
ATOM 788 C C . GLY A 1 96 ? -6.379 6.330 13.003 1.00 70.12 96 GLY A C 1
ATOM 789 O O . GLY A 1 96 ? -6.848 7.445 13.200 1.00 70.12 96 GLY A O 1
ATOM 790 N N . THR A 1 97 ? -6.991 5.462 12.188 1.00 69.56 97 THR A N 1
ATOM 791 C CA . THR A 1 97 ? -8.250 5.843 11.527 1.00 69.56 97 THR A CA 1
ATOM 792 C C . THR A 1 97 ? -9.474 5.697 12.418 1.00 69.56 97 THR A C 1
ATOM 794 O O . THR A 1 97 ? -9.814 4.594 12.853 1.00 69.56 97 THR A O 1
ATOM 797 N N . ARG A 1 98 ? -10.185 6.814 12.620 1.00 59.03 98 ARG A N 1
ATOM 798 C CA . ARG A 1 98 ? -11.570 6.817 13.093 1.00 59.03 98 ARG A CA 1
ATOM 799 C C . ARG A 1 98 ? -12.456 6.256 11.994 1.00 59.03 98 ARG A C 1
ATOM 801 O O . ARG A 1 98 ? -12.507 6.777 10.884 1.00 59.03 98 ARG A O 1
ATOM 808 N N . SER A 1 99 ? -13.137 5.160 12.294 1.00 52.97 99 SER A N 1
ATOM 809 C CA . SER A 1 99 ? -14.061 4.575 11.342 1.00 52.97 99 SER A CA 1
ATOM 810 C C . SER A 1 99 ? -15.477 5.077 11.579 1.00 52.97 99 SER A C 1
ATOM 812 O O . SER A 1 99 ? -16.056 4.819 12.632 1.00 52.97 99 SER A O 1
ATOM 814 N N . VAL A 1 100 ? -16.059 5.690 10.550 1.00 50.28 100 VAL A N 1
ATOM 815 C CA . VAL A 1 100 ? -17.489 6.010 10.482 1.00 50.28 100 VAL A CA 1
ATOM 816 C C . VAL A 1 100 ? -18.299 4.702 10.481 1.00 50.28 100 VAL A C 1
ATOM 818 O O . VAL A 1 100 ? -17.884 3.702 9.880 1.00 50.28 100 VAL A O 1
ATOM 821 N N . ARG A 1 101 ? -19.386 4.683 11.262 1.00 48.62 101 ARG A N 1
ATOM 822 C CA . ARG A 1 101 ? -20.280 3.535 11.466 1.00 48.62 101 ARG A CA 1
ATOM 823 C C . ARG A 1 101 ? -21.046 3.252 10.178 1.00 48.62 101 ARG A C 1
ATOM 825 O O . ARG A 1 101 ? -22.003 3.954 9.917 1.00 48.62 101 ARG A O 1
ATOM 832 N N . ASP A 1 102 ? -20.678 2.193 9.463 1.00 46.06 102 ASP A N 1
ATOM 833 C CA . ASP A 1 102 ? -21.544 1.573 8.456 1.00 46.06 102 ASP A CA 1
ATOM 834 C C . ASP A 1 102 ? -21.245 0.074 8.344 1.00 46.06 102 ASP A C 1
ATOM 836 O O . ASP A 1 102 ? -20.126 -0.323 8.003 1.00 46.06 102 ASP A O 1
ATOM 840 N N . GLY A 1 103 ? -22.258 -0.743 8.661 1.00 55.56 103 GLY A N 1
ATOM 841 C CA . GLY A 1 103 ? -22.280 -2.205 8.516 1.00 55.56 103 GLY A CA 1
ATOM 842 C C . GLY A 1 103 ? -21.402 -2.981 9.508 1.00 55.56 103 GLY A C 1
ATOM 843 O O . GLY A 1 103 ? -20.267 -2.608 9.787 1.00 55.56 103 GLY A O 1
ATOM 844 N N . LYS A 1 104 ? -21.910 -4.100 10.044 1.00 59.06 104 LYS A N 1
ATOM 845 C CA . LYS A 1 104 ? -21.119 -5.066 10.830 1.00 59.06 104 LYS A CA 1
ATOM 846 C C . LYS A 1 104 ? -20.536 -6.123 9.878 1.00 59.06 104 LYS A C 1
ATOM 848 O O . LYS A 1 104 ? -21.240 -7.090 9.589 1.00 59.06 104 LYS A O 1
ATOM 853 N N . PRO A 1 105 ? -19.298 -5.983 9.366 1.00 66.38 105 PRO A N 1
ATOM 854 C CA . PRO A 1 105 ? -18.659 -7.069 8.630 1.00 66.38 105 PRO A CA 1
ATOM 855 C C . PRO A 1 105 ? -18.469 -8.277 9.557 1.00 66.38 105 PRO A C 1
ATOM 857 O O . PRO A 1 105 ? -18.086 -8.136 10.721 1.00 66.38 105 PRO A O 1
ATOM 860 N N . SER A 1 106 ? -18.738 -9.481 9.054 1.00 80.31 106 SER A N 1
ATOM 861 C CA . SER A 1 106 ? -18.491 -10.714 9.803 1.00 80.31 106 SER A CA 1
ATOM 862 C C . SER A 1 106 ? -16.988 -10.896 10.026 1.00 80.31 106 SER A C 1
ATOM 864 O O . SER A 1 106 ? -16.198 -10.697 9.103 1.00 80.31 106 SER A O 1
ATOM 866 N N . LYS A 1 107 ? -16.570 -11.347 11.220 1.00 83.00 107 LYS A N 1
ATOM 867 C CA . LYS A 1 107 ? -15.151 -11.642 11.528 1.00 83.00 107 LYS A CA 1
ATOM 868 C C . LYS A 1 107 ? -14.510 -12.547 10.465 1.00 83.00 107 LYS A C 1
ATOM 870 O O . LYS A 1 107 ? -13.352 -12.360 10.108 1.00 83.00 107 LYS A O 1
ATOM 875 N N . ARG A 1 108 ? -15.294 -13.486 9.915 1.00 85.88 108 ARG A N 1
ATOM 876 C CA . ARG A 1 108 ? -14.868 -14.381 8.829 1.00 85.88 108 ARG A CA 1
ATOM 877 C C . ARG A 1 108 ? -14.576 -13.625 7.532 1.00 85.88 108 ARG A C 1
ATOM 879 O O . ARG A 1 108 ? -13.584 -13.923 6.887 1.00 85.88 108 ARG A O 1
ATOM 886 N N . GLN A 1 109 ? -15.393 -12.634 7.172 1.00 86.94 109 GLN A N 1
ATOM 887 C CA . GLN A 1 109 ? -15.175 -11.815 5.972 1.00 86.94 109 GLN A CA 1
ATOM 888 C C . GLN A 1 109 ? -13.899 -10.980 6.096 1.00 86.94 109 GLN A C 1
ATOM 890 O O . GLN A 1 109 ? -13.128 -10.919 5.148 1.00 86.94 109 GLN A O 1
ATOM 895 N N . ILE A 1 110 ? -13.645 -10.397 7.274 1.00 88.62 110 ILE A N 1
ATOM 896 C CA . ILE A 1 110 ? -12.411 -9.645 7.544 1.00 88.62 110 ILE A CA 1
ATOM 897 C C . ILE A 1 110 ? -11.187 -10.557 7.390 1.00 88.62 110 ILE A C 1
ATOM 899 O O . ILE A 1 110 ? -10.232 -10.187 6.714 1.00 88.62 110 ILE A O 1
ATOM 903 N N . LEU A 1 111 ? -11.231 -11.756 7.983 1.00 89.94 111 LEU A N 1
ATOM 904 C CA . LEU A 1 111 ? -10.134 -12.720 7.904 1.00 89.94 111 LEU A CA 1
ATOM 905 C C . LEU A 1 111 ? -9.883 -13.184 6.465 1.00 89.94 111 LEU A C 1
ATOM 907 O O . LEU A 1 111 ? -8.740 -13.185 6.023 1.00 89.94 111 LEU A O 1
ATOM 911 N N . LEU A 1 112 ? -10.939 -13.542 5.728 1.00 92.12 112 LEU A N 1
ATOM 912 C CA . LEU A 1 112 ? -10.828 -13.956 4.328 1.00 92.12 112 LEU A CA 1
ATOM 913 C C . LEU A 1 112 ? -10.261 -12.837 3.453 1.00 92.12 112 LEU A C 1
ATOM 915 O O . LEU A 1 112 ? -9.400 -13.101 2.622 1.00 92.12 112 LEU A O 1
ATOM 919 N N . LEU A 1 113 ? -10.699 -11.593 3.665 1.00 92.31 113 LEU A N 1
ATOM 920 C CA . LEU A 1 113 ? -10.211 -10.441 2.911 1.00 92.31 113 LEU A CA 1
ATOM 921 C C . LEU A 1 113 ? -8.741 -10.133 3.224 1.00 92.31 113 LEU A C 1
ATOM 923 O O . LEU A 1 113 ? -7.961 -9.892 2.307 1.00 92.31 113 LEU A O 1
ATOM 927 N N . ALA A 1 114 ? -8.345 -10.199 4.500 1.00 91.62 114 ALA A N 1
ATOM 928 C CA . ALA A 1 114 ? -6.955 -10.022 4.913 1.00 91.62 114 ALA A CA 1
ATOM 929 C C . ALA A 1 114 ? -6.048 -11.106 4.316 1.00 91.62 114 ALA A C 1
ATOM 931 O O . ALA A 1 114 ? -4.977 -10.808 3.793 1.00 91.62 114 ALA A O 1
ATOM 932 N N . LEU A 1 115 ? -6.499 -12.359 4.356 1.00 93.50 115 LEU A N 1
ATOM 933 C CA . LEU A 1 115 ? -5.761 -13.501 3.834 1.00 93.50 115 LEU A CA 1
ATOM 934 C C . LEU A 1 115 ? -5.636 -13.417 2.306 1.00 93.50 115 LEU A C 1
ATOM 936 O O . LEU A 1 115 ? -4.532 -13.520 1.781 1.00 93.50 115 LEU A O 1
ATOM 940 N N . ALA A 1 116 ? -6.731 -13.126 1.598 1.00 93.75 116 ALA A N 1
ATOM 941 C CA . ALA A 1 116 ? -6.719 -12.903 0.153 1.00 93.75 116 ALA A CA 1
ATOM 942 C C . ALA A 1 116 ? -5.796 -11.739 -0.243 1.00 93.75 116 ALA A C 1
ATOM 944 O O . ALA A 1 116 ? -5.000 -11.878 -1.169 1.00 93.75 116 ALA A O 1
ATOM 945 N N . GLY A 1 117 ? -5.852 -10.618 0.483 1.00 92.69 117 GLY A N 1
ATOM 946 C CA . GLY A 1 117 ? -4.979 -9.470 0.249 1.00 92.69 117 GLY A CA 1
ATOM 947 C C . GLY A 1 117 ? -3.500 -9.789 0.476 1.00 92.69 117 GLY A C 1
ATOM 948 O O . GLY A 1 117 ? -2.658 -9.414 -0.338 1.00 92.69 117 GLY A O 1
ATOM 949 N N . PHE A 1 118 ? -3.180 -10.548 1.528 1.00 92.50 118 PHE A N 1
ATOM 950 C CA . PHE A 1 118 ? -1.821 -11.018 1.801 1.00 92.50 118 PHE A CA 1
ATOM 951 C C . PHE A 1 118 ? -1.300 -11.933 0.684 1.00 92.50 118 PHE A C 1
ATOM 953 O O . PHE A 1 118 ? -0.204 -11.714 0.166 1.00 92.50 118 PHE A O 1
ATOM 960 N N . PHE A 1 119 ? -2.100 -12.914 0.257 1.00 93.06 119 PHE A N 1
ATOM 961 C CA . PHE A 1 119 ? -1.730 -13.804 -0.845 1.00 93.06 119 PHE A CA 1
ATOM 962 C C . PHE A 1 119 ? -1.575 -13.060 -2.174 1.00 93.06 119 PHE A C 1
ATOM 964 O O . PHE A 1 119 ? -0.638 -13.349 -2.909 1.00 93.06 119 PHE A O 1
ATOM 971 N N . LEU A 1 120 ? -2.418 -12.067 -2.468 1.00 91.75 120 LEU A N 1
ATOM 972 C CA . LEU A 1 120 ? -2.270 -11.226 -3.661 1.00 91.75 120 LEU A CA 1
ATOM 973 C C . LEU A 1 120 ? -0.998 -10.366 -3.625 1.00 91.75 120 LEU A C 1
ATOM 975 O O . LEU A 1 120 ? -0.344 -10.196 -4.654 1.00 91.75 120 LEU A O 1
ATOM 979 N N . LEU A 1 121 ? -0.621 -9.844 -2.454 1.00 89.94 121 LEU A N 1
ATOM 980 C CA . LEU A 1 121 ? 0.548 -8.975 -2.304 1.00 89.94 121 LEU A CA 1
ATOM 981 C C . LEU A 1 121 ? 1.876 -9.750 -2.389 1.00 89.94 121 LEU A C 1
ATOM 983 O O . LEU A 1 121 ? 2.824 -9.284 -3.024 1.00 89.94 121 LEU A O 1
ATOM 987 N N . PHE A 1 122 ? 1.960 -10.928 -1.764 1.00 89.38 122 PHE A N 1
ATOM 988 C CA . PHE A 1 122 ? 3.194 -11.726 -1.714 1.00 89.38 122 PHE A CA 1
ATOM 989 C C . PHE A 1 122 ? 3.261 -12.816 -2.788 1.00 89.38 122 PHE A C 1
ATOM 991 O O . PHE A 1 122 ? 4.340 -13.120 -3.281 1.00 89.38 122 PHE A O 1
ATOM 998 N N . GLY A 1 123 ? 2.124 -13.365 -3.209 1.00 86.75 123 GLY A N 1
ATOM 999 C CA . GLY A 1 123 ? 2.043 -14.430 -4.210 1.00 86.75 123 GLY A CA 1
ATOM 1000 C C . GLY A 1 123 ? 2.181 -13.962 -5.659 1.00 86.75 123 GLY A C 1
ATOM 1001 O O . GLY A 1 123 ? 2.086 -14.790 -6.558 1.00 86.75 123 GLY A O 1
ATOM 1002 N N . ASN A 1 124 ? 2.399 -12.666 -5.910 1.00 89.12 124 ASN A N 1
ATOM 1003 C CA . ASN A 1 124 ? 2.518 -12.132 -7.270 1.00 89.12 124 ASN A CA 1
ATOM 1004 C C . ASN A 1 124 ? 3.919 -12.230 -7.893 1.00 89.12 124 ASN A C 1
ATOM 1006 O O . ASN A 1 124 ? 4.074 -11.960 -9.079 1.00 89.12 124 ASN A O 1
ATOM 1010 N N . ASP A 1 125 ? 4.949 -12.635 -7.148 1.00 85.38 125 ASP A N 1
ATOM 1011 C CA . ASP A 1 125 ? 6.307 -12.738 -7.695 1.00 85.38 125 ASP A CA 1
ATOM 1012 C C . ASP A 1 125 ? 6.438 -13.681 -8.911 1.00 85.38 125 ASP A C 1
ATOM 1014 O O . ASP A 1 125 ? 7.112 -13.297 -9.871 1.00 85.38 125 ASP A O 1
ATOM 1018 N N . PRO A 1 126 ? 5.752 -14.843 -8.962 1.00 84.50 126 PRO A N 1
ATOM 1019 C CA . PRO A 1 126 ? 5.718 -15.693 -10.152 1.00 84.50 126 PRO A CA 1
ATOM 1020 C C . PRO A 1 126 ? 5.076 -15.030 -11.379 1.00 84.50 126 PRO A C 1
ATOM 1022 O O . PRO A 1 126 ? 5.374 -15.430 -12.501 1.00 84.50 126 PRO A O 1
ATOM 1025 N N . LEU A 1 127 ? 4.233 -13.998 -11.212 1.00 83.38 127 LEU A N 1
ATOM 1026 C CA . LEU A 1 127 ? 3.607 -13.310 -12.351 1.00 83.38 127 LEU A CA 1
ATOM 1027 C C . LEU A 1 127 ? 4.632 -12.620 -13.260 1.00 83.38 127 LEU A C 1
ATOM 1029 O O . LEU A 1 127 ? 4.410 -12.484 -14.463 1.00 83.38 127 LEU A O 1
ATOM 1033 N N . ARG A 1 128 ? 5.800 -12.272 -12.711 1.00 79.56 128 ARG A N 1
ATOM 1034 C CA . ARG A 1 128 ? 6.900 -11.650 -13.459 1.00 79.56 128 ARG A CA 1
ATOM 1035 C C . ARG A 1 128 ? 7.625 -12.630 -14.383 1.00 79.56 128 ARG A C 1
ATOM 1037 O O . ARG A 1 128 ? 8.194 -12.203 -15.383 1.00 79.56 128 ARG A O 1
ATOM 1044 N N . SER A 1 129 ? 7.597 -13.932 -14.087 1.00 81.75 129 SER A N 1
ATOM 1045 C CA . SER A 1 129 ? 8.283 -14.959 -14.882 1.00 81.75 129 SER A CA 1
ATOM 1046 C C . SER A 1 129 ? 7.389 -15.652 -15.915 1.00 81.75 129 SER A C 1
ATOM 1048 O O . SER A 1 129 ? 7.893 -16.470 -16.685 1.00 81.75 129 SER A O 1
ATOM 1050 N N . LEU A 1 130 ? 6.097 -15.303 -16.014 1.00 81.12 130 LEU A N 1
ATOM 1051 C CA . LEU A 1 130 ? 5.186 -15.904 -16.999 1.00 81.12 130 LEU A CA 1
ATOM 1052 C C . LEU A 1 130 ? 5.706 -15.747 -18.435 1.00 81.12 130 LEU A C 1
ATOM 1054 O O . LEU A 1 130 ? 6.131 -14.651 -18.777 1.00 81.12 130 LEU A O 1
ATOM 1058 N N . PRO A 1 131 ? 5.627 -16.751 -19.321 1.00 81.31 131 PRO A N 1
ATOM 1059 C CA . PRO A 1 131 ? 5.981 -16.614 -20.736 1.00 81.31 131 PRO A CA 1
ATOM 1060 C C . PRO A 1 131 ? 4.884 -15.851 -21.507 1.00 81.31 131 PRO A C 1
ATOM 1062 O O . PRO A 1 131 ? 4.240 -16.381 -22.404 1.00 81.31 131 PRO A O 1
ATOM 1065 N N . ALA A 1 132 ? 4.620 -14.609 -21.105 1.00 83.25 132 ALA A N 1
ATOM 1066 C CA . ALA A 1 132 ? 3.624 -13.712 -21.680 1.00 83.25 132 ALA A CA 1
ATOM 1067 C C . ALA A 1 132 ? 4.284 -12.397 -22.12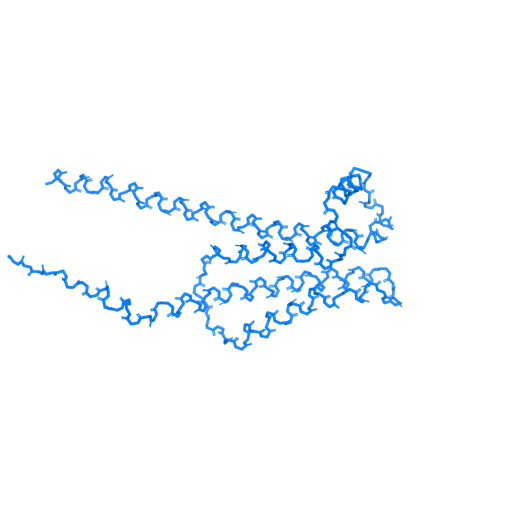2 1.00 83.25 132 ALA A C 1
ATOM 1069 O O . ALA A 1 132 ? 5.431 -12.115 -21.769 1.00 83.25 132 ALA A O 1
ATOM 1070 N N . GLY A 1 133 ? 3.549 -11.580 -22.883 1.00 86.31 133 GLY A N 1
ATOM 1071 C CA . GLY A 1 133 ? 4.013 -10.257 -23.303 1.00 86.31 133 GLY A CA 1
ATOM 1072 C C . GLY A 1 133 ? 4.336 -9.336 -22.119 1.00 86.31 133 GLY A C 1
ATOM 1073 O O . GLY A 1 133 ? 3.758 -9.467 -21.037 1.00 86.31 133 GLY A O 1
ATOM 1074 N N . LEU A 1 134 ? 5.244 -8.383 -22.347 1.00 86.62 134 LEU A N 1
ATOM 1075 C CA . LEU A 1 134 ? 5.729 -7.430 -21.340 1.00 86.62 134 LEU A CA 1
ATOM 1076 C C . LEU A 1 134 ? 4.585 -6.660 -20.657 1.00 86.62 134 LEU A C 1
ATOM 1078 O O . LEU A 1 134 ? 4.572 -6.537 -19.435 1.00 86.62 134 LEU A O 1
ATOM 1082 N N . GLU A 1 135 ? 3.585 -6.236 -21.433 1.00 88.19 135 GLU A N 1
ATOM 1083 C CA . GLU A 1 135 ? 2.367 -5.585 -20.932 1.00 88.19 135 GLU A CA 1
ATOM 1084 C C . GLU A 1 135 ? 1.607 -6.451 -19.927 1.00 88.19 135 GLU A C 1
ATOM 1086 O O . GLU A 1 135 ? 1.245 -6.003 -18.842 1.00 88.19 135 GLU A O 1
ATOM 1091 N N . VAL A 1 136 ? 1.374 -7.719 -20.274 1.00 88.62 136 VAL A N 1
ATOM 1092 C CA . VAL A 1 136 ? 0.585 -8.635 -19.443 1.00 88.62 136 VAL A CA 1
ATOM 1093 C C . VAL A 1 136 ? 1.308 -8.890 -18.125 1.00 88.62 136 VAL A C 1
ATOM 1095 O O . VAL A 1 136 ? 0.678 -8.876 -17.067 1.00 88.62 136 VAL A O 1
ATOM 1098 N N . ARG A 1 137 ? 2.634 -9.062 -18.165 1.00 88.75 137 ARG A N 1
ATOM 1099 C CA . ARG A 1 137 ? 3.471 -9.200 -16.965 1.00 88.75 137 ARG A CA 1
ATOM 1100 C C . ARG A 1 137 ? 3.363 -7.970 -16.066 1.00 88.75 137 ARG A C 1
ATOM 1102 O O . ARG A 1 137 ? 3.072 -8.115 -14.883 1.00 88.75 137 ARG A O 1
ATOM 1109 N N . PHE A 1 138 ? 3.542 -6.776 -16.632 1.00 89.69 138 PHE A N 1
ATOM 1110 C CA . PHE A 1 138 ? 3.492 -5.521 -15.886 1.00 89.69 138 PHE A CA 1
ATOM 1111 C C . PHE A 1 138 ? 2.121 -5.286 -15.248 1.00 89.69 138 PHE A C 1
ATOM 1113 O O . PHE A 1 138 ? 2.016 -5.152 -14.029 1.00 89.69 138 PHE A O 1
ATOM 1120 N N . TRP A 1 139 ? 1.055 -5.293 -16.051 1.00 90.88 139 TRP A N 1
ATOM 1121 C CA . TRP A 1 139 ? -0.287 -4.996 -15.558 1.00 90.88 139 TRP A CA 1
ATOM 1122 C C . TRP A 1 139 ? -0.779 -6.043 -14.569 1.00 90.88 139 TRP A C 1
ATOM 1124 O O . TRP A 1 139 ? -1.349 -5.683 -13.543 1.00 90.88 139 TRP A O 1
ATOM 1134 N N . SER A 1 140 ? -0.525 -7.330 -14.810 1.00 90.94 140 SER A N 1
ATOM 1135 C CA . SER A 1 140 ? -0.920 -8.370 -13.855 1.00 90.94 140 SER A CA 1
ATOM 1136 C C . SER A 1 140 ? -0.170 -8.247 -12.524 1.00 90.94 140 SER A C 1
ATOM 1138 O O . SER A 1 140 ? -0.785 -8.389 -11.464 1.00 90.94 140 SER A O 1
ATOM 1140 N N . TYR A 1 141 ? 1.118 -7.895 -12.548 1.00 91.25 141 TYR A N 1
ATOM 1141 C CA . TYR A 1 141 ? 1.893 -7.629 -11.340 1.00 91.25 141 TYR A CA 1
ATOM 1142 C C . TYR A 1 141 ? 1.361 -6.405 -10.582 1.00 91.25 141 TYR A C 1
ATOM 1144 O O . TYR A 1 141 ? 1.020 -6.505 -9.407 1.00 91.25 141 TYR A O 1
ATOM 1152 N N . VAL A 1 142 ? 1.211 -5.260 -11.253 1.00 92.00 142 VAL A N 1
ATOM 1153 C CA . VAL A 1 142 ? 0.775 -4.005 -10.619 1.00 92.00 142 VAL A CA 1
ATOM 1154 C C . VAL A 1 142 ? -0.659 -4.101 -10.095 1.00 92.00 142 VAL A C 1
ATOM 1156 O O . VAL A 1 142 ? -0.932 -3.669 -8.975 1.00 92.00 142 VAL A O 1
ATOM 1159 N N . LEU A 1 143 ? -1.577 -4.701 -10.859 1.00 93.00 143 LEU A N 1
ATOM 1160 C CA . LEU A 1 143 ? -2.973 -4.856 -10.444 1.00 93.00 143 LEU A CA 1
ATOM 1161 C C . LEU A 1 143 ? -3.109 -5.787 -9.237 1.00 93.00 143 LEU A C 1
ATOM 1163 O O . LEU A 1 143 ? -3.887 -5.492 -8.331 1.00 93.00 143 LEU A O 1
ATOM 1167 N N . THR A 1 144 ? -2.345 -6.882 -9.186 1.00 93.00 144 THR A N 1
ATOM 1168 C CA . THR A 1 144 ? -2.354 -7.776 -8.016 1.00 93.00 144 THR A CA 1
ATOM 1169 C C . THR A 1 144 ? -1.701 -7.126 -6.797 1.00 93.00 144 THR A C 1
ATOM 1171 O O . THR A 1 144 ? -2.215 -7.278 -5.688 1.00 93.00 144 THR A O 1
ATOM 1174 N N . LEU A 1 145 ? -0.641 -6.332 -6.986 1.00 93.50 145 LEU A N 1
ATOM 1175 C CA . LEU A 1 145 ? 0.016 -5.562 -5.925 1.00 93.50 145 LEU A CA 1
ATOM 1176 C C . LEU A 1 145 ? -0.933 -4.512 -5.318 1.00 93.50 145 LEU A C 1
ATOM 1178 O O . LEU A 1 145 ? -1.147 -4.487 -4.104 1.00 93.50 145 LEU A O 1
ATOM 1182 N N . LEU A 1 146 ? -1.546 -3.677 -6.166 1.00 93.62 146 LEU A N 1
ATOM 1183 C CA . LEU A 1 146 ? -2.504 -2.646 -5.756 1.00 93.62 146 LEU A CA 1
ATOM 1184 C C . LEU A 1 146 ? -3.772 -3.263 -5.163 1.00 93.62 146 LEU A C 1
ATOM 1186 O O . LEU A 1 146 ? -4.218 -2.841 -4.098 1.00 93.62 146 LEU A O 1
ATOM 1190 N N . GLY A 1 147 ? -4.331 -4.287 -5.813 1.00 93.75 147 GLY A N 1
ATOM 1191 C CA . GLY A 1 147 ? -5.505 -5.008 -5.327 1.00 93.75 147 GLY A CA 1
ATOM 1192 C C . GLY A 1 147 ? -5.263 -5.648 -3.960 1.00 93.75 147 GLY A C 1
ATOM 1193 O O . GLY A 1 147 ? -6.087 -5.496 -3.059 1.00 93.75 147 GLY A O 1
ATOM 1194 N N . GLY A 1 148 ? -4.102 -6.282 -3.765 1.00 93.62 148 GLY A N 1
ATOM 1195 C CA . GLY A 1 148 ? -3.689 -6.840 -2.478 1.00 93.62 148 GLY A CA 1
ATOM 1196 C C . GLY A 1 148 ? -3.559 -5.775 -1.386 1.00 93.62 148 GLY A C 1
ATOM 1197 O O . GLY A 1 148 ? -4.085 -5.948 -0.285 1.00 93.62 148 GLY A O 1
ATOM 1198 N N . TYR A 1 149 ? -2.938 -4.634 -1.699 1.00 93.75 149 TYR A N 1
ATOM 1199 C CA . TYR A 1 149 ? -2.805 -3.509 -0.767 1.00 93.75 149 TYR A CA 1
ATOM 1200 C C . TYR A 1 149 ? -4.158 -2.901 -0.374 1.00 93.75 149 TYR A C 1
ATOM 1202 O O . TYR A 1 149 ? -4.409 -2.669 0.808 1.00 93.75 149 TYR A O 1
ATOM 1210 N N . LEU A 1 150 ? -5.063 -2.688 -1.334 1.00 93.44 150 LEU A N 1
ATOM 1211 C CA . LEU A 1 150 ? -6.410 -2.168 -1.071 1.00 93.44 150 LEU A CA 1
ATOM 1212 C C . LEU A 1 150 ? -7.269 -3.161 -0.270 1.00 93.44 150 LEU A C 1
ATOM 1214 O O . LEU A 1 150 ? -8.006 -2.754 0.634 1.00 93.44 150 LEU A O 1
ATOM 1218 N N . ALA A 1 151 ? -7.152 -4.463 -0.542 1.00 92.56 151 ALA A N 1
ATOM 1219 C CA . ALA A 1 151 ? -7.807 -5.507 0.248 1.00 92.56 151 ALA A CA 1
ATOM 1220 C C . ALA A 1 151 ? -7.304 -5.518 1.704 1.00 92.56 151 ALA A C 1
ATOM 1222 O O . ALA A 1 151 ? -8.094 -5.597 2.643 1.00 92.56 151 ALA A O 1
ATOM 1223 N N . LEU A 1 152 ? -5.996 -5.355 1.918 1.00 92.62 152 LEU A N 1
ATOM 1224 C CA . LEU A 1 152 ? -5.426 -5.250 3.264 1.00 92.62 152 LEU A CA 1
ATOM 1225 C C . LEU A 1 152 ? -5.817 -3.945 3.968 1.00 92.62 152 LEU A C 1
ATOM 1227 O O . LEU A 1 152 ? -6.100 -3.961 5.164 1.00 92.62 152 LEU A O 1
ATOM 1231 N N . LEU A 1 153 ? -5.899 -2.829 3.239 1.00 91.31 153 LEU A N 1
ATOM 1232 C CA . LEU A 1 153 ? -6.364 -1.546 3.768 1.00 91.31 153 LEU A CA 1
ATOM 1233 C C . LEU A 1 153 ? -7.814 -1.638 4.256 1.00 91.31 153 LEU A C 1
ATOM 1235 O O . LEU A 1 153 ? -8.129 -1.219 5.370 1.00 91.31 153 LEU A O 1
ATOM 1239 N N . THR A 1 154 ? -8.697 -2.210 3.437 1.00 89.62 154 THR A N 1
ATOM 1240 C CA . THR A 1 154 ? -10.111 -2.404 3.790 1.00 89.62 154 THR A CA 1
ATOM 1241 C C . THR A 1 154 ? -10.268 -3.358 4.973 1.00 89.62 154 THR A C 1
ATOM 1243 O O . THR A 1 154 ? -10.984 -3.031 5.923 1.00 89.62 154 THR A O 1
ATOM 1246 N N . ALA A 1 155 ? -9.529 -4.472 4.988 1.00 89.81 155 ALA A N 1
ATOM 1247 C CA . ALA A 1 155 ? -9.494 -5.382 6.127 1.00 89.81 155 ALA A CA 1
ATOM 1248 C C . ALA A 1 155 ? -8.993 -4.691 7.409 1.00 89.81 155 ALA A C 1
ATOM 1250 O O . ALA A 1 155 ? -9.623 -4.825 8.457 1.00 89.81 155 ALA A O 1
ATOM 1251 N N . GLY A 1 156 ? -7.919 -3.897 7.336 1.00 87.81 156 GLY A N 1
ATOM 1252 C CA . GLY A 1 156 ? -7.367 -3.152 8.474 1.00 87.81 156 GLY A CA 1
ATOM 1253 C C . GLY A 1 156 ? -8.353 -2.138 9.062 1.00 87.81 156 GLY A C 1
ATOM 1254 O O . GLY A 1 156 ? -8.537 -2.078 10.281 1.00 87.81 156 GLY A O 1
ATOM 1255 N N . VAL A 1 157 ? -9.069 -1.403 8.204 1.00 86.44 157 VAL A N 1
ATOM 1256 C CA . VAL A 1 157 ? -10.150 -0.498 8.630 1.00 86.44 157 VAL A CA 1
ATOM 1257 C C . VAL A 1 157 ? -11.272 -1.275 9.328 1.00 86.44 157 VAL A C 1
ATOM 1259 O O . VAL A 1 157 ? -11.780 -0.831 10.360 1.00 86.44 157 VAL A O 1
ATOM 1262 N N . TRP A 1 158 ? -11.647 -2.453 8.823 1.00 85.56 158 TRP A N 1
ATOM 1263 C CA . TRP A 1 158 ? -12.676 -3.291 9.445 1.00 85.56 158 TRP A CA 1
ATOM 1264 C C . TRP A 1 158 ? -12.240 -3.919 10.776 1.00 85.56 158 TRP A C 1
ATOM 1266 O O . TRP A 1 158 ? -13.051 -3.982 11.701 1.00 85.56 158 TRP A O 1
ATOM 1276 N N . VAL A 1 159 ? -10.975 -4.326 10.928 1.00 84.06 159 VAL A N 1
ATOM 1277 C CA . VAL A 1 159 ? -10.432 -4.799 12.217 1.00 84.06 159 VAL A CA 1
ATOM 1278 C C . VAL A 1 159 ? -10.555 -3.705 13.277 1.00 84.06 159 VAL A C 1
ATOM 1280 O O . VAL A 1 159 ? -11.038 -3.965 14.381 1.00 84.06 159 VAL A O 1
ATOM 1283 N N . ARG A 1 160 ? -10.194 -2.461 12.936 1.00 78.62 160 ARG A N 1
ATOM 1284 C CA . ARG A 1 160 ? -10.308 -1.326 13.863 1.00 78.62 160 ARG A CA 1
ATOM 1285 C C . ARG A 1 160 ? -11.755 -1.079 14.299 1.00 78.62 160 ARG A C 1
ATOM 1287 O O . ARG A 1 160 ? -11.988 -0.807 15.476 1.00 78.62 160 ARG A O 1
ATOM 1294 N N . ARG A 1 161 ? -12.725 -1.231 13.384 1.00 75.31 161 ARG A N 1
ATOM 1295 C CA . ARG A 1 161 ? -14.165 -1.177 13.712 1.00 75.31 161 ARG A CA 1
ATOM 1296 C C . ARG A 1 161 ? -14.538 -2.233 14.749 1.00 75.31 161 ARG A C 1
ATOM 1298 O O . ARG A 1 161 ? -15.153 -1.901 15.758 1.00 75.31 161 ARG A O 1
ATOM 1305 N N . LEU A 1 162 ? -14.152 -3.488 14.510 1.00 75.00 162 LEU A N 1
ATOM 1306 C CA . LEU A 1 162 ? -14.505 -4.618 15.370 1.00 75.00 162 LEU A CA 1
ATOM 1307 C C . LEU A 1 162 ? -13.978 -4.441 16.802 1.00 75.00 162 LEU A C 1
ATOM 1309 O O . LEU A 1 162 ? -14.720 -4.667 17.763 1.00 75.00 162 LEU A O 1
ATOM 1313 N N . LEU A 1 163 ? -12.725 -4.001 16.944 1.00 72.50 163 LEU A N 1
ATOM 1314 C CA . LEU A 1 163 ? -12.106 -3.744 18.246 1.00 72.50 163 LEU A CA 1
ATOM 1315 C C . LEU A 1 163 ? -12.858 -2.654 19.017 1.00 72.50 163 LEU A C 1
ATOM 1317 O O . LEU A 1 163 ? -13.242 -2.871 20.162 1.00 72.50 163 LEU A O 1
ATOM 1321 N N . HIS A 1 164 ? -13.168 -1.528 18.368 1.00 67.56 164 HIS A N 1
ATOM 1322 C CA . HIS A 1 164 ? -13.873 -0.423 19.021 1.00 67.56 164 HIS A CA 1
ATOM 1323 C C . HIS A 1 164 ? -15.307 -0.792 19.431 1.00 67.56 164 HIS A C 1
ATOM 1325 O O . HIS A 1 164 ? -15.787 -0.352 20.471 1.00 67.56 164 HIS A O 1
ATOM 1331 N N . THR A 1 165 ? -16.006 -1.621 18.646 1.00 65.00 165 THR A N 1
ATOM 1332 C CA . THR A 1 165 ? -17.340 -2.118 19.031 1.00 65.00 165 THR A CA 1
ATOM 1333 C C . THR A 1 165 ? -17.311 -3.134 20.167 1.00 65.00 165 THR A C 1
ATOM 1335 O O . THR A 1 165 ? -18.314 -3.285 20.856 1.00 65.00 165 THR A O 1
ATOM 1338 N N . THR A 1 166 ? -16.196 -3.849 20.338 1.00 62.66 166 THR A N 1
ATOM 1339 C CA . THR A 1 166 ? -16.033 -4.826 21.423 1.00 62.66 166 THR A CA 1
ATOM 1340 C C . THR A 1 166 ? -15.715 -4.106 22.731 1.00 62.66 166 THR A C 1
ATOM 1342 O O . THR A 1 166 ? -16.342 -4.408 23.736 1.00 62.66 166 THR A O 1
ATOM 1345 N N . LEU A 1 167 ? -14.829 -3.102 22.694 1.00 59.19 167 LEU A N 1
ATOM 1346 C CA . LEU A 1 167 ? -14.515 -2.250 23.849 1.00 59.19 167 LEU A CA 1
ATOM 1347 C C . LEU A 1 167 ? -15.728 -1.440 24.331 1.00 59.19 167 LEU A C 1
ATOM 1349 O O . LEU A 1 167 ? -15.953 -1.331 25.523 1.00 59.19 167 LEU A O 1
ATOM 1353 N N . ALA A 1 168 ? -16.566 -0.936 23.420 1.00 60.50 168 ALA A N 1
ATOM 1354 C CA . ALA A 1 168 ? -17.796 -0.225 23.790 1.00 60.50 168 ALA A CA 1
ATOM 1355 C C . ALA A 1 168 ? -18.897 -1.126 24.398 1.00 60.50 168 ALA A C 1
ATOM 1357 O O . ALA A 1 168 ? -19.981 -0.640 24.690 1.00 60.50 168 ALA A O 1
ATOM 1358 N N . ARG A 1 169 ? -18.671 -2.441 24.503 1.00 58.19 169 ARG A N 1
ATOM 1359 C CA . ARG A 1 169 ? -19.570 -3.409 25.158 1.00 58.19 169 ARG A CA 1
ATOM 1360 C C . ARG A 1 169 ? -18.928 -4.029 26.403 1.00 58.19 169 ARG A C 1
ATOM 1362 O O . ARG A 1 169 ? -19.362 -5.092 26.838 1.00 58.19 169 ARG A O 1
ATOM 1369 N N . ASP A 1 170 ? -17.848 -3.430 26.894 1.00 69.31 170 ASP A N 1
ATOM 1370 C CA . ASP A 1 170 ? -17.165 -3.868 28.103 1.00 69.31 170 ASP A CA 1
ATOM 1371 C C . ASP A 1 170 ? -18.049 -3.570 29.333 1.00 69.31 170 ASP A C 1
ATOM 1373 O O . ASP A 1 170 ? -18.434 -2.411 29.496 1.00 69.31 170 ASP A O 1
ATOM 1377 N N . PRO A 1 171 ? -18.381 -4.560 30.190 1.00 59.66 171 PRO A N 1
ATOM 1378 C CA . PRO A 1 171 ? -19.168 -4.342 31.409 1.00 59.66 171 PRO A CA 1
ATOM 1379 C C . PRO A 1 171 ? -18.598 -3.248 32.321 1.00 59.66 171 PRO A C 1
ATOM 1381 O O . PRO A 1 171 ? -19.351 -2.545 32.984 1.00 59.66 171 PRO A O 1
ATOM 1384 N N . PHE A 1 172 ? -17.277 -3.041 32.292 1.00 58.34 172 PHE A N 1
ATOM 1385 C CA . PHE A 1 172 ? -16.620 -1.972 33.045 1.00 58.34 172 PHE A CA 1
ATOM 1386 C C . PHE A 1 172 ? -16.947 -0.557 32.533 1.00 58.34 172 PHE A C 1
ATOM 1388 O O . PHE A 1 172 ? -16.754 0.410 33.267 1.00 58.34 172 PHE A O 1
ATOM 1395 N N . ASN A 1 173 ? -17.425 -0.405 31.290 1.00 59.75 173 ASN A N 1
ATOM 1396 C CA . ASN A 1 173 ? -17.869 0.890 30.766 1.00 59.75 173 ASN A CA 1
ATOM 1397 C C . ASN A 1 173 ? -19.261 1.271 31.291 1.00 59.75 173 ASN A C 1
ATOM 1399 O O . ASN A 1 173 ? -19.499 2.448 31.541 1.00 59.75 173 ASN A O 1
ATOM 1403 N N . ASP A 1 174 ? -20.150 0.294 31.495 1.00 57.56 174 ASP A N 1
ATOM 1404 C CA . ASP A 1 174 ? -21.478 0.539 32.072 1.00 57.56 174 ASP A CA 1
ATOM 1405 C C . ASP A 1 174 ? -21.362 0.953 33.554 1.00 57.56 174 ASP A C 1
ATOM 1407 O O . ASP A 1 174 ? -22.012 1.908 33.978 1.00 57.56 174 ASP A O 1
ATOM 1411 N N . ASP A 1 175 ? -20.446 0.330 34.308 1.00 53.44 175 ASP A N 1
ATOM 1412 C CA . ASP A 1 175 ? -20.182 0.663 35.719 1.00 53.44 175 ASP A CA 1
ATOM 1413 C C . ASP A 1 175 ? -19.514 2.044 35.909 1.00 53.44 175 ASP A C 1
ATOM 1415 O O . ASP A 1 175 ? -19.673 2.687 36.948 1.00 53.44 175 ASP A O 1
ATOM 1419 N N . ASN A 1 176 ? -18.757 2.523 34.912 1.00 54.50 176 ASN A N 1
ATOM 1420 C CA . ASN A 1 176 ? -18.036 3.802 34.965 1.00 54.50 176 ASN A CA 1
ATOM 1421 C C . ASN A 1 176 ? -18.830 4.981 34.357 1.00 54.50 176 ASN A C 1
ATOM 1423 O O . ASN A 1 176 ? -18.442 6.135 34.537 1.00 54.50 176 ASN A O 1
ATOM 1427 N N . GLU A 1 177 ? -19.942 4.719 33.659 1.00 51.78 177 GLU A N 1
ATOM 1428 C CA . GLU A 1 177 ? -20.939 5.737 33.286 1.00 51.78 177 GLU A CA 1
ATOM 1429 C C . GLU A 1 177 ? -22.055 5.881 34.339 1.00 51.78 177 GLU A C 1
ATOM 1431 O O . GLU A 1 177 ? -22.691 6.933 34.406 1.00 51.78 177 GLU A O 1
ATOM 1436 N N . SER A 1 178 ? -22.225 4.909 35.246 1.00 53.22 178 SER A N 1
ATOM 1437 C CA . SER A 1 178 ? -23.016 5.063 36.474 1.00 53.22 178 SER A CA 1
ATOM 1438 C C . SER A 1 178 ? -22.204 5.691 37.613 1.00 53.22 178 SER A C 1
ATOM 1440 O O . SER A 1 178 ? -22.223 5.213 38.747 1.00 53.22 178 SER A O 1
ATOM 1442 N N . PHE A 1 179 ? -21.503 6.799 37.359 1.00 55.25 179 PHE A N 1
ATOM 1443 C CA . PHE A 1 179 ? -21.343 7.750 38.454 1.00 55.25 179 PHE A CA 1
ATOM 1444 C C . PHE A 1 179 ? -22.729 8.342 38.671 1.00 55.25 179 PHE A C 1
ATOM 1446 O O . PHE A 1 179 ? -23.126 9.269 37.963 1.00 55.25 179 PHE A O 1
ATOM 1453 N N . GLU A 1 180 ? -23.482 7.800 39.630 1.00 57.50 180 GLU A N 1
ATOM 1454 C CA . GLU A 1 180 ? -24.541 8.579 40.252 1.00 57.50 180 GLU A CA 1
ATOM 1455 C C . GLU A 1 180 ? -23.880 9.868 40.741 1.00 57.50 180 GLU A C 1
ATOM 1457 O O . GLU A 1 180 ? -23.163 9.893 41.742 1.00 57.50 180 GLU A O 1
ATOM 1462 N N . GLN A 1 181 ? -24.034 10.941 39.963 1.00 54.06 181 GLN A N 1
ATOM 1463 C CA . GLN A 1 181 ? -23.815 12.287 40.449 1.00 54.06 181 GLN A CA 1
ATOM 1464 C C . GLN A 1 181 ? -24.800 12.412 41.596 1.00 54.06 181 GLN A C 1
ATOM 1466 O O . GLN A 1 181 ? -25.991 12.586 41.345 1.00 54.06 181 GLN A O 1
ATOM 1471 N N . GLU A 1 182 ? -24.323 12.205 42.827 1.00 50.25 182 GLU A N 1
ATOM 1472 C CA . GLU A 1 182 ? -25.145 12.349 44.014 1.00 50.25 182 GLU A CA 1
ATOM 1473 C C . GLU A 1 182 ? -25.834 13.714 43.914 1.00 50.25 182 GLU A C 1
ATOM 1475 O O . GLU A 1 182 ? -25.219 14.768 44.096 1.00 50.25 182 GLU A O 1
ATOM 1480 N N . ALA A 1 183 ? -27.123 13.691 43.584 1.00 53.34 183 ALA A N 1
ATOM 1481 C CA . ALA A 1 183 ? -28.003 14.833 43.670 1.00 53.34 183 ALA A CA 1
ATOM 1482 C C . ALA A 1 183 ? -28.252 15.074 45.161 1.00 53.34 183 ALA A C 1
ATOM 1484 O O . ALA A 1 183 ? -29.314 14.753 45.691 1.00 53.34 183 ALA A O 1
ATOM 1485 N N . ARG A 1 184 ? -27.237 15.573 45.873 1.00 53.81 184 ARG A N 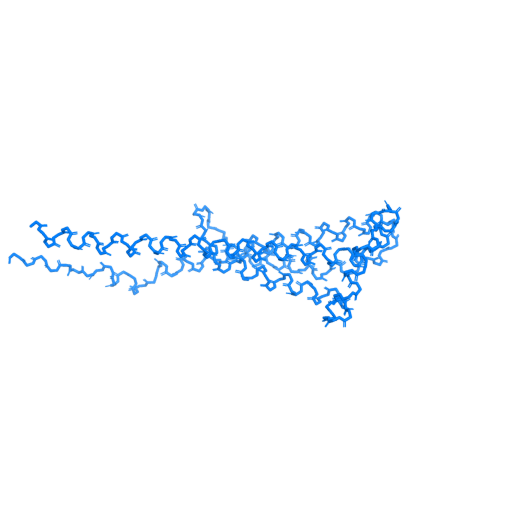1
ATOM 1486 C CA . ARG A 1 184 ? -27.434 16.101 47.218 1.00 53.81 184 ARG A CA 1
ATOM 1487 C C . ARG A 1 184 ? -27.961 17.522 47.095 1.00 53.81 184 ARG A C 1
ATOM 1489 O O . ARG A 1 184 ? -27.259 18.429 46.649 1.00 53.81 184 ARG A O 1
ATOM 1496 N N . LEU A 1 185 ? -29.245 17.612 47.433 1.00 51.25 185 LEU A N 1
ATOM 1497 C CA . LEU A 1 185 ? -29.986 18.799 47.849 1.00 51.25 185 LEU A CA 1
ATOM 1498 C C . LEU A 1 185 ? -29.193 19.650 48.850 1.00 51.25 185 LEU A C 1
ATOM 1500 O O . LEU A 1 185 ? -28.494 19.051 49.701 1.00 51.25 185 LEU A O 1
#

Radius of gyration: 23.86 Å; chains: 1; bounding box: 53×51×71 Å

pLDDT: mean 79.24, std 13.07, range [46.06, 93.75]

Secondary structure (DSSP, 8-state):
-HHHHHHHHHHHHHHHHHHHHHHHHHHHHHHHHHHHHHHHHHHHHHHTHHHHHHTT---HHHHHHHHHHHHHH-GGGSHHHHHHHHHHHHHHHHHTPPPP------HHHHHHHHHHHHHHHHTTGGGGGSSS-HHHHHHHHHHHHHHHHHHHHHHHHHHHHHHHHHHTT-HHHHHHH--------

Sequence (185 aa):
MASFLRYLAVLKPTSMQQEDDLRALEKIVQFARALGIVFLGLNSYWFCYDWFAHHALTTLVVDRIFWNLQQSTGIFTWSSITKFCALFFLVLGCYGTRSVRDGKPSKRQILLLALAGFFLLFGNDPLRSLPAGLEVRFWSYVLTLLGGYLALLTAGVWVRRLLHTTLARDPFNDDNESFEQEARL

Organism: NCBI:txid408170

Foldseek 3Di:
DVVVVVVVVVVVVVVVVVVVVLVVLLVLLVVLLVVLVVLLVLLLCLLLVVVCVVVVVDDPVVVVVNVVCCVVPVQNVDSVSSLVSSVVSLLSSLVSDDDDDDDQDDPVNLVVLLVQLVCLQPVLPVLCVDPDDSVSSSCSSSVSNVSSSVSNNVSSNNVVVVVVVVVVPDPVVVVVVPPPPPPDD